Protein AF-A0AB39QVK9-F1 (afdb_monomer_lite)

Structure (mmCIF, N/CA/C/O backbone):
data_AF-A0AB39QVK9-F1
#
_entry.id   AF-A0AB39QVK9-F1
#
loop_
_atom_site.group_PDB
_atom_site.id
_atom_site.type_symbol
_atom_site.label_atom_id
_atom_site.label_alt_id
_atom_site.label_comp_id
_atom_site.label_asym_id
_atom_site.label_entity_id
_atom_site.label_seq_id
_atom_site.pdbx_PDB_ins_code
_atom_site.Cartn_x
_atom_site.Cartn_y
_atom_site.Cartn_z
_atom_site.occupancy
_atom_site.B_iso_or_equiv
_atom_site.auth_seq_id
_atom_site.auth_comp_id
_atom_site.auth_asym_id
_atom_site.auth_atom_id
_atom_site.pdbx_PDB_model_num
ATOM 1 N N . MET A 1 1 ? 8.719 -1.015 -28.704 1.00 32.28 1 MET A N 1
ATOM 2 C CA . MET A 1 1 ? 9.225 0.375 -28.667 1.00 32.28 1 MET A CA 1
ATOM 3 C C . MET A 1 1 ? 10.134 0.385 -27.464 1.00 32.28 1 MET A C 1
ATOM 5 O O . MET A 1 1 ? 9.606 0.337 -26.375 1.00 32.28 1 MET A O 1
ATOM 9 N N . LEU A 1 2 ? 11.454 0.276 -27.653 1.00 34.28 2 LEU A N 1
ATOM 10 C CA . LEU A 1 2 ? 12.401 0.018 -26.560 1.00 34.28 2 LEU A CA 1
ATOM 11 C C . LEU A 1 2 ? 12.277 1.099 -25.478 1.00 34.28 2 LEU A C 1
ATOM 13 O O . LEU A 1 2 ? 12.704 2.233 -25.692 1.00 34.28 2 LEU A O 1
ATOM 17 N N . ILE A 1 3 ? 11.677 0.750 -24.338 1.00 38.94 3 ILE A N 1
ATOM 18 C CA . ILE A 1 3 ? 11.732 1.573 -23.132 1.00 38.94 3 ILE A CA 1
ATOM 19 C C . ILE A 1 3 ? 13.209 1.604 -22.705 1.00 38.94 3 ILE A C 1
ATOM 21 O O . ILE A 1 3 ? 13.796 0.537 -22.500 1.00 38.94 3 ILE A O 1
ATOM 25 N N . PRO A 1 4 ? 13.856 2.782 -22.641 1.00 36.00 4 PRO A N 1
ATOM 26 C CA . PRO A 1 4 ? 15.253 2.874 -22.242 1.00 36.00 4 PRO A CA 1
ATOM 27 C C . PRO A 1 4 ? 15.443 2.301 -20.834 1.00 36.00 4 PRO A C 1
ATOM 29 O O . PRO A 1 4 ? 14.578 2.438 -19.967 1.00 3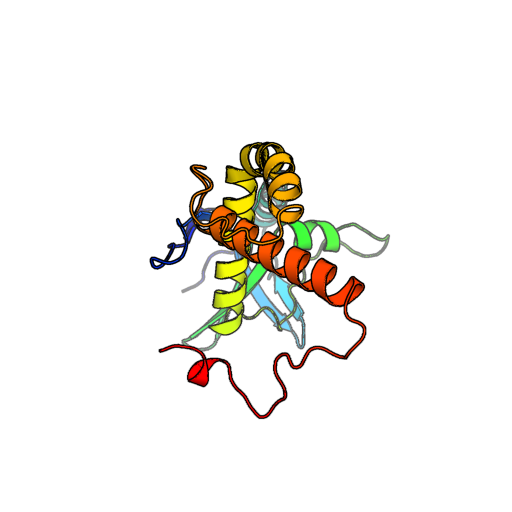6.00 4 PRO A O 1
ATOM 32 N N . ALA A 1 5 ? 16.578 1.637 -20.616 1.00 41.47 5 ALA A N 1
ATOM 33 C CA . ALA A 1 5 ? 16.933 1.106 -19.310 1.00 41.47 5 ALA A CA 1
ATOM 34 C C . ALA A 1 5 ? 17.104 2.243 -18.297 1.00 41.47 5 ALA A C 1
ATOM 36 O O . ALA A 1 5 ? 17.933 3.126 -18.503 1.00 41.47 5 ALA A O 1
ATOM 37 N N . GLY A 1 6 ? 16.305 2.203 -17.226 1.00 50.16 6 GLY A N 1
ATOM 38 C CA . GLY A 1 6 ? 16.216 3.260 -16.219 1.00 50.16 6 GLY A CA 1
ATOM 39 C C . GLY A 1 6 ? 15.243 4.361 -16.640 1.00 50.16 6 GLY A C 1
ATOM 40 O O . GLY A 1 6 ? 15.637 5.373 -17.214 1.00 50.16 6 GLY A O 1
ATOM 41 N N . GLY A 1 7 ? 13.950 4.167 -16.367 1.00 51.75 7 GLY A N 1
ATOM 42 C CA . GLY A 1 7 ? 12.971 5.249 -16.483 1.00 51.75 7 GLY A CA 1
ATOM 43 C C . GLY A 1 7 ? 13.077 6.204 -15.284 1.00 51.75 7 GLY A C 1
ATOM 44 O O . GLY A 1 7 ? 13.417 5.759 -14.184 1.00 51.75 7 GLY A O 1
ATOM 45 N N . PRO A 1 8 ? 12.771 7.507 -15.440 1.00 58.09 8 PRO A N 1
ATOM 46 C CA . PRO A 1 8 ? 12.863 8.456 -14.338 1.00 58.09 8 PRO A CA 1
ATOM 47 C C . PRO A 1 8 ? 11.923 8.056 -13.200 1.00 58.09 8 PRO A C 1
ATOM 49 O O . PRO A 1 8 ? 10.781 7.648 -13.428 1.00 58.09 8 PRO A O 1
ATOM 52 N N . ALA A 1 9 ? 12.403 8.207 -11.964 1.00 66.19 9 ALA A N 1
ATOM 53 C CA . ALA A 1 9 ? 11.542 8.138 -10.795 1.00 66.19 9 ALA A CA 1
ATOM 54 C C . ALA A 1 9 ? 10.445 9.209 -10.925 1.00 66.19 9 ALA A C 1
ATOM 56 O O . ALA A 1 9 ? 10.744 10.398 -11.027 1.00 66.19 9 ALA A O 1
ATOM 57 N N . GLY A 1 10 ? 9.185 8.786 -10.945 1.00 77.94 10 GLY A N 1
ATOM 58 C CA . GLY A 1 10 ? 8.023 9.669 -11.024 1.00 77.94 10 GLY A CA 1
ATOM 59 C C . GLY A 1 10 ? 7.088 9.446 -9.846 1.00 77.94 10 GLY A C 1
ATOM 60 O O . GLY A 1 10 ? 7.124 8.395 -9.217 1.00 77.94 10 GLY A O 1
ATOM 61 N N . THR A 1 11 ? 6.230 10.413 -9.546 1.00 84.69 11 THR A N 1
ATOM 62 C CA . THR A 1 11 ? 5.151 10.221 -8.570 1.00 84.69 11 THR A CA 1
ATOM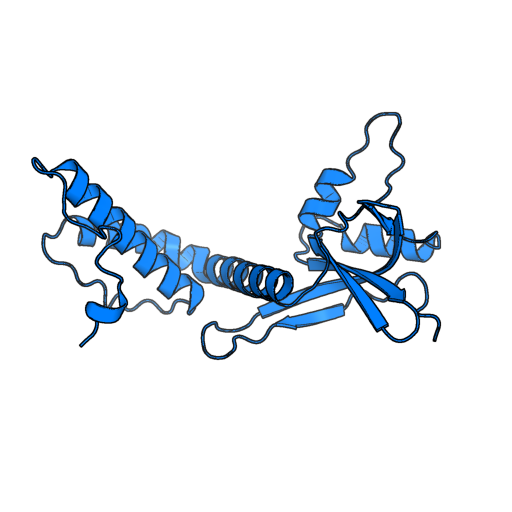 63 C C . THR A 1 11 ? 3.899 9.741 -9.297 1.00 84.69 11 THR A C 1
ATOM 65 O O . THR A 1 11 ? 3.527 10.289 -10.337 1.00 84.69 11 THR A O 1
ATOM 68 N N . ARG A 1 12 ? 3.256 8.697 -8.773 1.00 86.44 12 ARG A N 1
ATOM 69 C CA . ARG A 1 12 ? 1.973 8.186 -9.256 1.00 86.44 12 ARG A CA 1
ATOM 70 C C . ARG A 1 12 ? 0.901 8.438 -8.217 1.00 86.44 12 ARG A C 1
ATOM 72 O O . ARG A 1 12 ? 1.067 8.070 -7.060 1.00 86.44 12 ARG A O 1
ATOM 79 N N . GLU A 1 13 ? -0.186 9.050 -8.658 1.00 88.75 13 GLU A N 1
ATOM 80 C CA . GLU A 1 13 ? -1.389 9.219 -7.856 1.00 88.75 13 GLU A CA 1
ATOM 81 C C . GLU A 1 13 ? -2.168 7.901 -7.811 1.00 88.75 13 GLU A C 1
ATOM 83 O O . GLU A 1 13 ? -2.343 7.217 -8.824 1.00 88.75 13 GLU A O 1
ATOM 88 N N . ILE A 1 14 ? -2.615 7.540 -6.616 1.00 88.81 14 ILE A N 1
ATOM 89 C CA . ILE A 1 14 ? -3.389 6.346 -6.315 1.00 88.81 14 ILE A CA 1
ATOM 90 C C . ILE A 1 14 ? -4.741 6.836 -5.810 1.00 88.81 14 ILE A C 1
ATOM 92 O O . ILE A 1 14 ? -4.864 7.378 -4.715 1.00 88.81 14 ILE A O 1
ATOM 96 N N . THR A 1 15 ? -5.772 6.673 -6.634 1.00 90.12 15 THR A N 1
ATOM 97 C CA . THR A 1 15 ? -7.097 7.223 -6.334 1.00 90.12 15 THR A CA 1
ATOM 98 C C . THR A 1 15 ? -7.789 6.476 -5.194 1.00 90.12 15 THR A C 1
ATOM 100 O O . THR A 1 15 ? -7.783 5.248 -5.132 1.00 90.12 15 THR A O 1
ATOM 103 N N . GLY A 1 16 ? -8.464 7.230 -4.326 1.00 85.75 16 GLY A N 1
ATOM 104 C CA . GLY A 1 16 ? -9.256 6.751 -3.188 1.00 85.75 16 GLY A CA 1
ATOM 105 C C . GLY A 1 16 ? -10.486 5.895 -3.500 1.00 85.75 16 GLY A C 1
ATOM 106 O O . GLY A 1 16 ? -10.990 5.176 -2.635 1.00 85.75 16 GLY A O 1
ATOM 107 N N . ARG A 1 17 ? -10.985 5.969 -4.742 1.00 83.81 17 ARG A N 1
ATOM 108 C CA . ARG A 1 17 ? -12.196 5.276 -5.228 1.00 83.81 17 ARG A CA 1
ATOM 109 C C . ARG A 1 17 ? -13.392 5.364 -4.259 1.00 83.81 17 ARG A C 1
ATOM 111 O O . ARG A 1 17 ? -14.101 4.382 -4.060 1.00 83.81 17 ARG A O 1
ATOM 118 N N . HIS A 1 18 ? -13.606 6.542 -3.665 1.00 79.62 18 HIS A N 1
ATOM 119 C CA . HIS A 1 18 ? -14.703 6.860 -2.731 1.00 79.62 18 HIS A CA 1
ATOM 120 C C . HIS A 1 18 ? -14.726 6.062 -1.416 1.00 79.62 18 HIS A C 1
ATOM 122 O O . HIS A 1 18 ? -15.690 6.168 -0.663 1.00 79.62 18 HIS A O 1
ATOM 128 N N . ARG A 1 19 ? -13.698 5.251 -1.144 1.00 82.06 19 ARG A N 1
ATOM 129 C CA . ARG A 1 19 ? -13.569 4.469 0.097 1.00 82.06 19 ARG A CA 1
ATOM 130 C C . ARG A 1 19 ? -12.446 4.969 0.992 1.00 82.06 19 ARG A C 1
ATOM 132 O O . ARG A 1 19 ? -12.544 4.844 2.203 1.00 82.06 19 ARG A O 1
ATOM 139 N N . LEU A 1 20 ? -11.388 5.481 0.376 1.00 86.88 20 LEU A N 1
ATOM 140 C CA . LEU A 1 20 ? -10.212 6.050 1.023 1.00 86.88 20 LEU A CA 1
ATOM 141 C C . LEU A 1 20 ? -9.939 7.425 0.405 1.00 86.88 20 LEU A C 1
ATOM 143 O O . LEU A 1 20 ? -10.516 7.755 -0.634 1.00 86.88 20 LEU A O 1
ATOM 147 N N . ASP A 1 21 ? -9.049 8.203 1.009 1.00 88.94 21 ASP A N 1
ATOM 148 C CA . ASP A 1 21 ? -8.826 9.601 0.612 1.00 88.94 21 ASP A CA 1
ATOM 149 C C . ASP A 1 21 ? -7.949 9.751 -0.640 1.00 88.94 21 ASP A C 1
ATOM 151 O O . ASP A 1 21 ? -8.013 10.761 -1.338 1.00 88.94 21 ASP A O 1
ATOM 155 N N . GLY A 1 22 ? -7.201 8.705 -1.001 1.00 91.06 22 GLY A N 1
ATOM 156 C CA . GLY A 1 22 ? -6.210 8.775 -2.071 1.00 91.06 22 GLY A CA 1
ATOM 157 C C . GLY A 1 22 ? -4.824 9.127 -1.538 1.00 91.06 22 GLY A C 1
ATOM 158 O O . GLY A 1 22 ? -4.678 9.746 -0.489 1.00 91.06 22 GLY A O 1
ATOM 159 N N . THR A 1 23 ? -3.798 8.711 -2.271 1.00 91.06 23 THR A N 1
ATOM 160 C CA . THR A 1 23 ? -2.401 8.956 -1.914 1.00 91.06 23 THR A CA 1
ATOM 161 C C . THR A 1 23 ? -1.547 9.052 -3.170 1.00 91.06 23 THR A C 1
ATOM 163 O O . THR A 1 23 ? -2.029 8.932 -4.298 1.00 91.06 23 THR A O 1
ATOM 166 N N . SER A 1 24 ? -0.251 9.272 -2.999 1.00 90.12 24 SER A N 1
ATOM 167 C CA . SER A 1 24 ? 0.712 9.204 -4.080 1.00 90.12 24 SER A CA 1
ATOM 168 C C . SER A 1 24 ? 1.946 8.421 -3.662 1.00 90.12 24 SER A C 1
ATOM 170 O O . SER A 1 24 ? 2.430 8.552 -2.542 1.00 90.12 24 SER A O 1
ATOM 172 N N . ALA A 1 25 ? 2.486 7.632 -4.584 1.00 88.56 25 ALA A N 1
ATOM 173 C CA . ALA A 1 25 ? 3.698 6.861 -4.359 1.00 88.56 25 ALA A CA 1
ATOM 174 C C . ALA A 1 25 ? 4.747 7.194 -5.416 1.00 88.56 25 ALA A C 1
ATOM 176 O O . ALA A 1 25 ? 4.438 7.366 -6.599 1.00 88.56 25 ALA A O 1
ATOM 177 N N . ALA A 1 26 ? 6.012 7.255 -5.004 1.00 90.06 26 ALA A N 1
ATOM 178 C CA . ALA A 1 26 ? 7.109 7.321 -5.955 1.00 90.06 26 ALA A CA 1
ATOM 179 C C . ALA A 1 26 ? 7.250 5.968 -6.670 1.00 90.06 26 ALA A C 1
ATOM 181 O O . ALA A 1 26 ? 7.152 4.913 -6.047 1.00 90.06 26 ALA A O 1
ATOM 182 N N . VAL A 1 27 ? 7.502 5.989 -7.972 1.00 90.94 27 VAL A N 1
ATOM 183 C CA . VAL A 1 27 ? 7.635 4.805 -8.817 1.00 90.94 27 VAL A CA 1
ATOM 184 C C . VAL A 1 27 ? 8.898 4.920 -9.654 1.00 90.94 27 VAL A C 1
ATOM 186 O O . VAL A 1 27 ? 9.117 5.942 -10.303 1.00 90.94 27 VAL A O 1
ATOM 189 N N . HIS A 1 28 ? 9.707 3.865 -9.665 1.00 90.00 28 HIS A N 1
ATOM 190 C CA . HIS A 1 28 ? 10.888 3.740 -10.512 1.00 90.00 28 HIS A CA 1
ATOM 191 C C . HIS A 1 28 ? 10.718 2.559 -11.470 1.00 90.00 28 HIS A C 1
ATOM 193 O O . HIS A 1 28 ? 10.480 1.437 -11.028 1.00 90.00 28 HIS A O 1
ATOM 199 N N . LEU A 1 29 ? 10.810 2.815 -12.776 1.00 89.62 29 LEU A N 1
ATOM 200 C CA . LEU A 1 29 ? 10.601 1.800 -13.809 1.00 89.62 29 LEU A CA 1
ATOM 201 C C . LEU A 1 29 ? 11.932 1.160 -14.209 1.00 89.62 29 LEU A C 1
ATOM 203 O O . LEU A 1 29 ? 12.869 1.869 -14.584 1.00 89.62 29 LEU A O 1
ATOM 207 N N . LEU A 1 30 ? 11.988 -0.170 -14.204 1.00 89.00 30 LEU A N 1
ATOM 208 C CA . LEU A 1 30 ? 13.155 -0.939 -14.631 1.00 89.00 30 LEU A CA 1
ATOM 209 C C . LEU A 1 30 ? 12.763 -1.941 -15.715 1.00 89.00 30 LEU A C 1
ATOM 211 O O . LEU A 1 30 ? 11.794 -2.671 -15.522 1.00 89.00 30 LEU A O 1
ATOM 215 N N . PRO A 1 31 ? 13.509 -2.049 -16.825 1.00 89.44 31 PRO A N 1
ATOM 216 C CA . PRO A 1 31 ? 13.328 -3.180 -17.719 1.00 89.44 31 PRO A CA 1
ATOM 217 C C . PRO A 1 31 ? 13.814 -4.451 -17.023 1.00 89.44 31 PRO A C 1
ATOM 219 O O . PRO A 1 31 ? 14.911 -4.484 -16.456 1.00 89.44 31 PRO A O 1
ATOM 222 N N . VAL A 1 32 ? 13.012 -5.504 -17.082 1.00 90.12 32 VAL A N 1
ATOM 223 C CA . VAL A 1 32 ? 13.320 -6.782 -16.438 1.00 90.12 32 VAL A CA 1
ATOM 224 C C . VAL A 1 32 ? 13.113 -7.939 -17.402 1.00 90.12 32 VAL A C 1
ATOM 226 O O . VAL A 1 32 ? 12.391 -7.824 -18.392 1.00 90.12 32 VAL A O 1
ATOM 229 N N . THR A 1 33 ? 13.747 -9.064 -17.092 1.00 91.25 33 THR A N 1
ATOM 230 C CA . THR A 1 33 ? 13.498 -10.346 -17.749 1.00 91.25 33 THR A CA 1
ATOM 231 C C . THR A 1 33 ? 13.185 -11.390 -16.690 1.00 91.25 33 THR A C 1
ATOM 233 O O . THR A 1 33 ? 13.952 -11.577 -15.735 1.00 91.25 33 THR A O 1
ATOM 236 N N . ARG A 1 34 ? 12.086 -12.121 -16.874 1.00 90.38 34 ARG A N 1
ATOM 237 C CA . ARG A 1 34 ? 11.744 -13.260 -16.032 1.00 90.38 34 ARG A CA 1
ATOM 238 C C . ARG A 1 34 ? 12.636 -14.454 -16.359 1.00 90.38 34 ARG A C 1
ATOM 240 O O . ARG A 1 34 ? 12.749 -14.895 -17.502 1.00 90.38 34 ARG A O 1
ATOM 247 N N . ARG A 1 35 ? 13.246 -15.026 -15.324 1.00 88.38 35 ARG A N 1
ATOM 248 C CA . ARG A 1 35 ? 14.048 -16.252 -15.368 1.00 88.38 35 ARG A CA 1
ATOM 249 C C . ARG A 1 35 ? 13.523 -17.222 -14.310 1.00 88.38 35 ARG A C 1
ATOM 251 O O . ARG A 1 35 ? 13.970 -17.225 -13.169 1.00 88.38 35 ARG A O 1
ATOM 258 N N . GLY A 1 36 ? 12.556 -18.051 -14.702 1.00 88.12 36 GLY A N 1
ATOM 259 C CA . GLY A 1 36 ? 11.900 -18.990 -13.790 1.00 88.12 36 GLY A CA 1
ATOM 260 C C . GLY A 1 36 ? 11.026 -18.265 -12.765 1.00 88.12 36 GLY A C 1
ATOM 261 O O . GLY A 1 36 ? 10.054 -17.600 -13.139 1.00 88.12 36 GLY A O 1
ATOM 262 N N . GLU A 1 37 ? 11.367 -18.416 -11.486 1.00 90.38 37 GLU A N 1
ATOM 263 C CA . GLU A 1 37 ? 10.641 -17.806 -10.366 1.00 90.38 37 GLU A CA 1
ATOM 264 C C . GLU A 1 37 ? 11.105 -16.388 -10.030 1.00 90.38 37 GLU A C 1
ATOM 266 O O . GLU A 1 37 ? 10.414 -15.691 -9.289 1.00 90.38 37 GLU A O 1
ATOM 271 N N . GLU A 1 38 ? 12.215 -15.937 -10.607 1.00 89.25 38 GLU A N 1
ATOM 272 C CA . GLU A 1 38 ? 12.780 -14.613 -10.368 1.00 89.25 38 GLU A CA 1
ATOM 273 C C . GLU A 1 38 ? 12.671 -13.719 -11.601 1.00 89.25 38 GLU A C 1
ATOM 275 O O . GLU A 1 38 ? 12.716 -14.167 -12.748 1.00 89.25 38 GLU A O 1
ATOM 280 N N . VAL A 1 39 ? 12.556 -12.425 -11.351 1.00 88.50 39 VAL A N 1
ATOM 281 C CA . VAL A 1 39 ? 12.486 -11.358 -12.337 1.00 88.50 39 VAL A CA 1
ATOM 282 C C . VAL A 1 39 ? 13.639 -10.418 -12.045 1.00 88.50 39 VAL A C 1
ATOM 284 O O . VAL A 1 39 ? 13.687 -9.763 -11.004 1.00 88.50 39 VAL A O 1
ATOM 287 N N . ASN A 1 40 ? 14.596 -10.391 -12.964 1.00 89.12 40 ASN A N 1
ATOM 288 C CA . ASN A 1 40 ? 15.851 -9.682 -12.773 1.00 89.12 40 ASN A CA 1
ATOM 289 C C . ASN A 1 40 ? 15.903 -8.455 -13.690 1.00 89.12 40 ASN A C 1
ATOM 291 O O . ASN A 1 40 ? 15.511 -8.569 -14.856 1.00 89.12 40 ASN A O 1
ATOM 295 N N . PRO A 1 41 ? 16.396 -7.301 -13.205 1.00 85.62 41 PRO A N 1
ATOM 296 C CA . PRO A 1 41 ? 16.734 -6.170 -14.049 1.00 85.62 41 PRO A CA 1
ATOM 297 C C . PRO A 1 41 ? 17.656 -6.612 -15.177 1.00 85.62 41 PRO A C 1
ATOM 299 O O . PRO A 1 41 ? 18.587 -7.394 -14.971 1.00 85.62 41 PRO A O 1
ATOM 302 N N . ASN A 1 42 ? 17.395 -6.096 -16.372 1.00 82.94 42 ASN A N 1
ATOM 303 C CA . ASN A 1 42 ? 18.351 -6.199 -17.467 1.00 82.94 42 ASN A CA 1
ATOM 304 C C . ASN A 1 42 ? 19.611 -5.400 -17.113 1.00 82.94 42 ASN A C 1
ATOM 306 O O . ASN A 1 42 ? 19.550 -4.533 -16.242 1.00 82.94 42 ASN A O 1
ATOM 310 N N . ASP A 1 43 ? 20.727 -5.664 -17.799 1.00 79.19 43 ASP A N 1
ATOM 311 C CA . ASP A 1 43 ? 21.991 -4.955 -17.567 1.00 79.19 43 ASP A CA 1
ATOM 312 C C . ASP A 1 43 ? 21.765 -3.433 -17.576 1.00 79.19 43 ASP A C 1
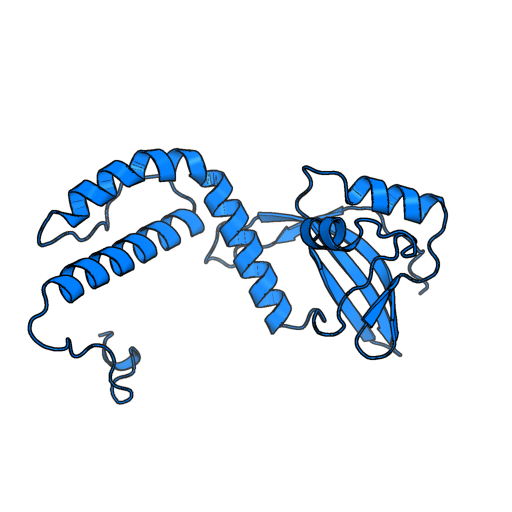ATOM 314 O O . ASP A 1 43 ? 21.519 -2.819 -18.621 1.00 79.19 43 ASP A O 1
ATOM 318 N N . LEU A 1 44 ? 21.791 -2.834 -16.381 1.00 74.81 44 LEU A N 1
ATOM 319 C CA . LEU A 1 44 ? 21.585 -1.405 -16.195 1.00 74.81 44 LEU A CA 1
ATOM 320 C C . LEU A 1 44 ? 22.853 -0.665 -16.618 1.00 74.81 44 LEU A C 1
ATOM 322 O O . LEU A 1 44 ? 23.976 -1.097 -16.347 1.00 74.81 44 LEU A O 1
ATOM 326 N N . SER A 1 45 ? 22.680 0.487 -17.264 1.00 81.19 45 SER A N 1
ATOM 327 C CA . SER A 1 45 ? 23.791 1.414 -17.474 1.00 81.19 45 SER A CA 1
ATOM 328 C C . SER A 1 45 ? 24.322 1.914 -16.124 1.00 81.19 45 SER A C 1
ATOM 330 O O . SER A 1 45 ? 23.625 1.866 -15.110 1.00 81.19 45 SER A O 1
ATOM 332 N N . GLN A 1 46 ? 25.549 2.444 -16.095 1.00 80.88 46 GLN A N 1
ATOM 333 C CA . GLN A 1 46 ? 26.096 3.044 -14.869 1.00 80.88 46 GLN A CA 1
ATOM 334 C C . GLN A 1 46 ? 25.210 4.178 -14.330 1.00 80.88 46 GLN A C 1
ATOM 336 O O . GLN A 1 46 ? 25.078 4.324 -13.116 1.00 80.88 46 GLN A O 1
ATOM 341 N N . ASP A 1 47 ? 24.584 4.951 -15.219 1.00 82.62 47 ASP A N 1
ATOM 342 C CA . ASP A 1 47 ? 23.647 6.007 -14.835 1.00 82.62 47 ASP A CA 1
ATOM 343 C C . ASP A 1 47 ? 22.346 5.419 -14.268 1.00 82.62 47 ASP A C 1
ATOM 345 O O . ASP A 1 47 ? 21.919 5.824 -13.191 1.00 82.62 47 ASP A O 1
ATOM 349 N N . GLY A 1 48 ? 21.783 4.381 -14.901 1.00 79.00 48 GLY A N 1
ATOM 350 C CA . GLY A 1 48 ? 20.600 3.681 -14.386 1.00 79.00 48 GLY A CA 1
ATOM 351 C C . GLY A 1 48 ? 20.840 3.019 -13.025 1.00 79.00 48 GLY A C 1
ATOM 352 O O . GLY A 1 48 ? 19.964 3.032 -12.162 1.00 79.00 48 GLY A O 1
ATOM 353 N N . GLN A 1 49 ? 22.052 2.507 -12.791 1.00 82.06 49 GLN A N 1
ATOM 354 C CA . GLN A 1 49 ? 22.462 1.982 -11.490 1.00 82.06 49 GLN A CA 1
ATOM 355 C C . GLN A 1 49 ? 22.498 3.087 -10.421 1.00 82.06 49 GLN A C 1
ATOM 357 O O . GLN A 1 49 ? 21.977 2.899 -9.322 1.00 82.06 49 GLN A O 1
ATOM 362 N N . ARG A 1 50 ? 23.062 4.262 -10.740 1.00 82.38 50 ARG A N 1
ATOM 363 C CA . ARG A 1 50 ? 23.090 5.417 -9.824 1.00 82.38 50 ARG A CA 1
ATOM 364 C C . ARG A 1 50 ? 21.693 5.950 -9.519 1.00 82.38 50 ARG A C 1
ATOM 366 O O . ARG A 1 50 ? 21.426 6.321 -8.376 1.00 82.38 50 ARG A O 1
ATOM 373 N N . ASP A 1 51 ? 20.807 5.970 -10.509 1.00 83.81 51 ASP A N 1
ATOM 374 C CA . ASP A 1 51 ? 19.418 6.396 -10.334 1.00 83.81 51 ASP A CA 1
ATOM 375 C C . ASP A 1 51 ? 18.648 5.435 -9.425 1.00 83.81 51 ASP A C 1
ATOM 377 O O . ASP A 1 51 ? 17.948 5.879 -8.509 1.00 83.81 51 ASP A O 1
ATOM 381 N N . LEU A 1 52 ? 18.832 4.124 -9.613 1.00 84.69 52 LEU A N 1
ATOM 382 C CA . LEU A 1 52 ? 18.256 3.099 -8.747 1.00 84.69 52 LEU A CA 1
ATOM 383 C C . LEU A 1 52 ? 18.774 3.223 -7.306 1.00 84.69 52 LEU A C 1
ATOM 385 O O . LEU A 1 52 ? 17.985 3.236 -6.362 1.00 84.69 52 LEU A O 1
ATOM 389 N N . GLU A 1 53 ? 20.085 3.379 -7.117 1.00 85.00 53 GLU A N 1
ATOM 390 C CA . GLU A 1 53 ? 20.685 3.616 -5.797 1.00 85.00 53 GLU A CA 1
ATOM 391 C C . GLU A 1 53 ? 20.157 4.905 -5.148 1.00 85.00 53 GLU A C 1
ATOM 393 O O . GLU A 1 53 ? 19.878 4.943 -3.945 1.00 85.00 53 GLU A O 1
ATOM 398 N N . GLY A 1 54 ? 19.969 5.962 -5.943 1.00 83.62 54 GLY A N 1
ATOM 399 C CA . GLY A 1 54 ? 19.352 7.216 -5.519 1.00 83.62 54 GLY A CA 1
ATOM 400 C C . GLY A 1 54 ? 17.900 7.038 -5.070 1.00 83.62 54 GLY A C 1
ATOM 401 O O . GLY A 1 54 ? 17.508 7.577 -4.030 1.00 83.62 54 GLY A O 1
ATOM 402 N N . PHE A 1 55 ? 17.118 6.252 -5.810 1.00 85.25 55 PHE A N 1
ATOM 403 C CA . PHE A 1 55 ? 15.730 5.928 -5.484 1.00 85.25 55 PHE A CA 1
ATOM 404 C C . PHE A 1 55 ? 15.617 5.084 -4.210 1.00 85.25 55 PHE A C 1
ATOM 406 O O . PHE A 1 55 ? 14.749 5.332 -3.371 1.00 85.25 55 PHE A O 1
ATOM 413 N N . LEU A 1 56 ? 16.536 4.136 -4.023 1.00 85.69 56 LEU A N 1
ATOM 414 C CA . LEU A 1 56 ? 16.577 3.247 -2.868 1.00 85.69 56 LEU A CA 1
ATOM 415 C C . LEU A 1 56 ? 17.067 3.924 -1.580 1.00 85.69 56 LEU A C 1
ATOM 417 O O . LEU A 1 56 ? 17.075 3.270 -0.540 1.00 85.69 56 LEU A O 1
ATOM 421 N N . ARG A 1 57 ? 17.424 5.214 -1.568 1.00 81.50 57 ARG A N 1
ATOM 422 C CA . ARG A 1 57 ? 17.852 5.907 -0.338 1.00 81.50 57 ARG A CA 1
ATOM 423 C C . ARG A 1 57 ? 16.795 5.846 0.782 1.00 81.50 57 ARG A C 1
ATOM 425 O O . ARG A 1 57 ? 15.602 6.002 0.501 1.00 81.50 57 ARG A O 1
ATOM 432 N N . PRO A 1 58 ? 17.203 5.652 2.055 1.00 65.88 58 PRO A N 1
ATOM 433 C CA . PRO A 1 58 ? 16.292 5.694 3.201 1.00 65.88 58 PRO A CA 1
ATOM 434 C C . PRO A 1 58 ? 15.494 7.009 3.222 1.00 65.88 58 PRO A C 1
ATOM 436 O O . PRO A 1 58 ? 16.058 8.048 2.893 1.00 65.88 58 PRO A O 1
ATOM 439 N N . ALA A 1 59 ? 14.214 6.945 3.611 1.00 65.12 59 ALA A N 1
ATOM 440 C CA . ALA A 1 59 ? 13.198 8.021 3.622 1.00 65.12 59 ALA A CA 1
ATOM 441 C C . ALA A 1 59 ? 12.280 8.155 2.389 1.00 65.12 59 ALA A C 1
ATOM 443 O O . ALA A 1 59 ? 11.328 8.927 2.441 1.00 65.12 59 ALA A O 1
ATOM 444 N N . ARG A 1 60 ? 12.475 7.383 1.310 1.00 66.44 60 ARG A N 1
ATOM 445 C CA . ARG A 1 60 ? 11.482 7.302 0.218 1.00 66.44 60 ARG A CA 1
ATOM 446 C C . ARG A 1 60 ? 10.589 6.066 0.367 1.00 66.44 60 ARG A C 1
ATOM 448 O O . ARG A 1 60 ? 11.106 4.942 0.373 1.00 66.44 60 ARG A O 1
ATOM 455 N N . ARG A 1 61 ? 9.273 6.292 0.489 1.00 76.94 61 ARG A N 1
ATOM 456 C CA . ARG A 1 61 ? 8.218 5.304 0.206 1.00 76.94 61 ARG A CA 1
ATOM 457 C C . ARG A 1 61 ? 8.003 5.271 -1.305 1.00 76.94 61 ARG A C 1
ATOM 459 O O . ARG A 1 61 ? 7.940 6.318 -1.950 1.00 76.94 61 ARG A O 1
ATOM 466 N N . GLY A 1 62 ? 7.963 4.079 -1.881 1.00 88.19 62 GLY A N 1
ATOM 467 C CA . GLY A 1 62 ? 7.821 3.937 -3.319 1.00 88.19 62 GLY A CA 1
ATOM 468 C C . GLY A 1 62 ? 8.020 2.517 -3.814 1.00 88.19 62 GLY A C 1
ATOM 469 O O . GLY A 1 62 ? 8.460 1.631 -3.078 1.00 88.19 62 GLY A O 1
ATOM 470 N N . PHE A 1 63 ? 7.710 2.330 -5.087 1.00 91.62 63 PHE A N 1
ATOM 471 C CA . PHE A 1 63 ? 7.719 1.044 -5.760 1.00 91.62 63 PHE A CA 1
ATOM 472 C C . PHE A 1 63 ? 8.739 1.035 -6.888 1.00 91.62 63 PHE A C 1
ATOM 474 O O . PHE A 1 63 ? 8.826 1.963 -7.691 1.00 91.62 63 PHE A O 1
ATOM 481 N N . ILE A 1 64 ? 9.495 -0.046 -6.969 1.00 92.25 64 ILE A N 1
ATOM 482 C CA . ILE A 1 64 ? 10.180 -0.435 -8.188 1.00 92.25 64 ILE A CA 1
ATOM 483 C C . ILE A 1 64 ? 9.179 -1.228 -9.018 1.00 92.25 64 ILE A C 1
ATOM 485 O O . ILE A 1 64 ? 8.565 -2.167 -8.515 1.00 92.25 64 ILE A O 1
ATOM 489 N N . VAL A 1 65 ? 9.014 -0.848 -10.279 1.00 93.25 65 VAL A N 1
ATOM 490 C CA . VAL A 1 65 ? 8.151 -1.548 -11.225 1.00 93.25 65 VAL A CA 1
ATOM 491 C C . VAL A 1 65 ? 9.029 -2.124 -12.323 1.00 93.25 65 VAL A C 1
ATOM 493 O O . VAL A 1 65 ? 9.572 -1.393 -13.153 1.00 93.25 65 VAL A O 1
ATOM 496 N N . GLY A 1 66 ? 9.185 -3.443 -12.293 1.00 92.94 66 GLY A N 1
ATOM 497 C CA . GLY A 1 66 ? 9.781 -4.204 -13.376 1.00 92.94 66 GLY A CA 1
ATOM 498 C C . GLY A 1 66 ? 8.830 -4.245 -14.566 1.00 92.94 66 GLY A C 1
ATOM 499 O O . GLY A 1 66 ? 7.652 -4.537 -14.390 1.00 92.94 66 GLY A O 1
ATOM 500 N N . VAL A 1 67 ? 9.332 -3.949 -15.758 1.00 93.06 67 VAL A N 1
ATOM 501 C CA . VAL A 1 67 ? 8.576 -3.977 -17.012 1.00 93.06 67 VAL A CA 1
ATOM 502 C C . VAL A 1 67 ? 9.197 -5.014 -17.941 1.00 93.06 67 VAL A C 1
ATOM 504 O O . VAL A 1 67 ? 10.363 -4.885 -18.324 1.00 93.06 67 VAL A O 1
ATOM 507 N N . GLU A 1 68 ? 8.424 -6.033 -18.304 1.00 93.06 68 GLU A N 1
ATOM 508 C CA . GLU A 1 68 ? 8.806 -7.064 -19.269 1.00 93.06 68 GLU A CA 1
ATOM 509 C C . GLU A 1 68 ? 7.862 -7.010 -20.480 1.00 93.06 68 GLU A C 1
ATOM 511 O O . GLU A 1 68 ? 6.663 -7.260 -20.372 1.00 93.06 68 GLU A O 1
ATOM 516 N N . GLU A 1 69 ? 8.397 -6.683 -21.660 1.00 89.50 69 GLU A N 1
ATOM 517 C CA . GLU A 1 69 ? 7.621 -6.714 -22.906 1.00 89.50 69 GLU A CA 1
ATOM 518 C C . GLU A 1 69 ? 7.483 -8.159 -23.416 1.00 89.50 69 GLU A C 1
ATOM 520 O O . GLU A 1 69 ? 8.476 -8.813 -23.752 1.00 89.50 69 GLU A O 1
ATOM 525 N N . ARG A 1 70 ? 6.248 -8.652 -23.568 1.00 83.62 70 ARG A N 1
ATOM 526 C CA . ARG A 1 70 ? 5.952 -9.985 -24.116 1.00 83.62 70 ARG A CA 1
ATOM 527 C C . ARG A 1 70 ? 5.031 -9.880 -25.317 1.00 83.62 70 ARG A C 1
ATOM 529 O O . ARG A 1 70 ? 3.844 -9.679 -25.154 1.00 83.62 70 ARG A O 1
ATOM 536 N N . ARG A 1 71 ? 5.563 -10.060 -26.534 1.00 76.94 71 ARG A N 1
ATOM 537 C CA . ARG A 1 71 ? 4.821 -10.182 -27.819 1.00 76.94 71 ARG A CA 1
ATOM 538 C C . ARG A 1 71 ? 3.410 -9.545 -27.830 1.00 76.94 71 ARG A C 1
ATOM 540 O O . ARG A 1 71 ? 2.424 -10.236 -28.061 1.00 76.94 71 ARG A O 1
ATOM 547 N N . GLY A 1 72 ? 3.348 -8.226 -27.642 1.00 77.38 72 GLY A N 1
ATOM 548 C CA . GLY A 1 72 ? 2.106 -7.444 -27.712 1.00 77.38 72 GLY A CA 1
ATOM 549 C C . GLY A 1 72 ? 1.457 -7.106 -26.367 1.00 77.38 72 GLY A C 1
ATOM 550 O O . GLY A 1 72 ? 0.479 -6.368 -26.373 1.00 77.38 72 GLY A O 1
ATOM 551 N N . ASP A 1 73 ? 2.015 -7.585 -25.257 1.00 86.38 73 ASP A N 1
ATOM 552 C CA . ASP A 1 73 ? 1.564 -7.332 -23.888 1.00 86.38 73 ASP A CA 1
ATOM 553 C C . ASP A 1 73 ? 2.728 -6.896 -22.974 1.00 86.38 73 ASP A C 1
ATOM 555 O O . ASP A 1 73 ? 3.907 -7.015 -23.339 1.00 86.38 73 ASP A O 1
ATOM 559 N N . LEU A 1 74 ? 2.389 -6.365 -21.799 1.00 90.19 74 LEU A N 1
ATOM 560 C CA . LEU A 1 74 ? 3.320 -5.871 -20.786 1.00 90.19 74 LEU A CA 1
ATOM 561 C C . LEU A 1 74 ? 3.077 -6.583 -19.455 1.00 90.19 74 LEU A C 1
ATOM 563 O O . LEU A 1 74 ? 2.084 -6.315 -18.781 1.00 90.19 74 LEU A O 1
ATOM 567 N N . ASP A 1 75 ? 4.039 -7.401 -19.032 1.00 94.44 75 ASP A N 1
ATOM 568 C CA . ASP A 1 75 ? 4.057 -7.914 -17.666 1.00 94.44 75 ASP A CA 1
ATOM 569 C C . ASP A 1 75 ? 4.724 -6.862 -16.768 1.00 94.44 75 ASP A C 1
ATOM 571 O O . ASP A 1 75 ? 5.862 -6.434 -16.998 1.00 94.44 75 ASP A O 1
ATOM 575 N N . LEU A 1 76 ? 3.996 -6.425 -15.742 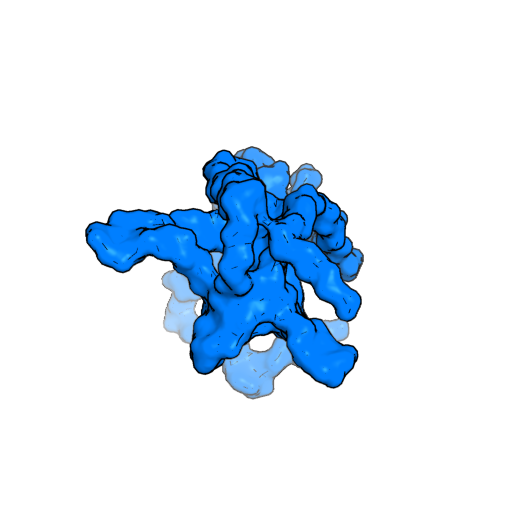1.00 94.94 76 LEU A N 1
ATOM 576 C CA . LEU A 1 76 ? 4.483 -5.489 -14.734 1.00 94.94 76 LEU A CA 1
ATOM 577 C C . LEU A 1 76 ? 4.727 -6.240 -13.432 1.00 94.94 76 LEU A C 1
ATOM 579 O O . LEU A 1 76 ? 3.881 -7.016 -13.013 1.00 94.94 76 LEU A O 1
ATOM 583 N N . TYR A 1 77 ? 5.841 -5.984 -12.758 1.00 94.62 77 TYR A N 1
ATOM 584 C CA . TYR A 1 77 ? 6.168 -6.607 -11.475 1.00 94.62 77 TYR A CA 1
ATOM 585 C C . TYR A 1 77 ? 6.439 -5.526 -10.437 1.00 94.62 77 TYR A C 1
ATOM 587 O O . TYR A 1 77 ? 7.258 -4.644 -10.682 1.00 94.62 77 TYR A O 1
ATOM 595 N N . VAL A 1 78 ? 5.779 -5.571 -9.280 1.00 93.81 78 VAL A N 1
ATOM 596 C CA . VAL A 1 78 ? 5.893 -4.518 -8.257 1.00 93.81 78 VAL A CA 1
ATOM 597 C C . VAL A 1 78 ? 6.744 -4.981 -7.087 1.00 93.81 78 VAL A C 1
ATOM 599 O O . VAL A 1 78 ? 6.492 -6.014 -6.480 1.00 93.81 78 VAL A O 1
ATOM 602 N N . HIS A 1 79 ? 7.732 -4.175 -6.709 1.00 91.56 79 HIS A N 1
ATOM 603 C CA . HIS A 1 79 ? 8.542 -4.423 -5.528 1.00 91.56 79 HIS A CA 1
ATOM 604 C C . HIS A 1 79 ? 8.681 -3.164 -4.676 1.00 91.56 79 HIS A C 1
ATOM 606 O O . HIS A 1 79 ? 9.030 -2.093 -5.164 1.00 91.56 79 HIS A O 1
ATOM 612 N N . GLU A 1 80 ? 8.408 -3.276 -3.381 1.00 90.12 80 GLU A N 1
ATOM 613 C CA . GLU A 1 80 ? 8.530 -2.152 -2.454 1.00 90.12 80 GLU A CA 1
ATOM 614 C C . GLU A 1 80 ? 10.007 -1.754 -2.278 1.00 90.12 80 GLU A C 1
ATOM 616 O O . GLU A 1 80 ? 10.856 -2.595 -1.973 1.00 90.12 80 GLU A O 1
ATOM 621 N N . ALA A 1 81 ? 10.324 -0.462 -2.404 1.00 88.00 81 ALA A N 1
ATOM 622 C CA . ALA A 1 81 ? 11.690 0.050 -2.281 1.00 88.00 81 ALA A CA 1
ATOM 623 C C . ALA A 1 81 ? 12.325 -0.258 -0.911 1.00 88.00 81 ALA A C 1
ATOM 625 O O . ALA A 1 81 ? 13.532 -0.496 -0.818 1.00 88.00 81 ALA A O 1
ATOM 626 N N . ALA A 1 82 ? 11.534 -0.275 0.169 1.00 84.69 82 ALA A N 1
ATOM 627 C CA . ALA A 1 82 ? 12.042 -0.624 1.494 1.00 84.69 82 ALA A CA 1
ATOM 628 C C . ALA A 1 82 ? 12.401 -2.111 1.605 1.00 84.69 82 ALA A C 1
ATOM 630 O O . ALA A 1 82 ? 13.444 -2.441 2.175 1.00 84.69 82 ALA A O 1
ATOM 631 N N . SER A 1 83 ? 11.588 -2.995 1.025 1.00 84.25 83 SER A N 1
ATOM 632 C CA . SER A 1 83 ? 11.908 -4.416 0.894 1.00 84.25 83 SER A CA 1
ATOM 633 C C . SER A 1 83 ? 13.149 -4.646 0.025 1.00 84.25 83 SER A C 1
ATOM 635 O O . SER A 1 83 ? 14.092 -5.297 0.473 1.00 84.25 83 SER A O 1
ATOM 637 N N . ALA A 1 84 ? 13.226 -3.993 -1.138 1.00 82.88 84 ALA A N 1
ATOM 638 C CA . ALA A 1 84 ? 14.366 -4.055 -2.053 1.00 82.88 84 ALA A CA 1
ATOM 639 C C . ALA A 1 84 ? 15.698 -3.685 -1.377 1.00 82.88 84 ALA A C 1
ATOM 641 O O . ALA A 1 84 ? 16.700 -4.387 -1.522 1.00 82.88 84 ALA A O 1
ATOM 642 N N . ARG A 1 85 ? 15.704 -2.615 -0.565 1.00 79.56 85 ARG A N 1
ATOM 643 C CA . ARG A 1 85 ? 16.863 -2.224 0.256 1.00 79.56 85 ARG A CA 1
ATOM 644 C C . ARG A 1 85 ? 17.321 -3.333 1.204 1.00 79.56 85 ARG A C 1
ATOM 646 O O . ARG A 1 85 ? 18.521 -3.512 1.399 1.00 79.56 85 ARG A O 1
ATOM 653 N N . ARG A 1 86 ? 16.373 -4.008 1.867 1.00 75.06 86 ARG A N 1
ATOM 654 C CA . ARG A 1 86 ? 16.672 -5.056 2.856 1.00 75.06 86 ARG A CA 1
ATOM 655 C C . ARG A 1 86 ? 17.274 -6.282 2.177 1.00 75.06 86 ARG A C 1
ATOM 657 O O . ARG A 1 86 ? 18.252 -6.817 2.691 1.00 75.06 86 ARG A O 1
ATOM 664 N N . SER A 1 87 ? 16.742 -6.659 1.018 1.00 67.75 87 SER A N 1
ATOM 665 C CA . SER A 1 87 ? 17.231 -7.785 0.216 1.00 67.75 87 SER A CA 1
ATOM 666 C C . SER A 1 87 ? 18.601 -7.517 -0.423 1.00 67.75 87 SER A C 1
ATOM 668 O O . SER A 1 87 ? 19.371 -8.447 -0.625 1.00 67.75 87 SER A O 1
ATOM 670 N N . GLY A 1 88 ? 18.944 -6.251 -0.695 1.00 56.88 88 GLY A N 1
ATOM 671 C CA . GLY A 1 88 ? 20.220 -5.841 -1.297 1.00 56.88 88 GLY A CA 1
ATOM 672 C C . GLY A 1 88 ? 21.408 -5.670 -0.336 1.00 56.88 88 GLY A C 1
ATOM 673 O O . GLY A 1 88 ? 22.452 -5.166 -0.753 1.00 56.88 88 GLY A O 1
ATOM 674 N N . ARG A 1 89 ? 21.291 -6.034 0.952 1.00 47.84 89 ARG A N 1
ATOM 675 C CA . ARG A 1 89 ? 22.412 -5.932 1.908 1.00 47.84 89 ARG A CA 1
ATOM 676 C C . ARG A 1 89 ? 23.471 -7.023 1.632 1.00 47.84 89 ARG A C 1
ATOM 678 O O . ARG A 1 89 ? 23.121 -8.199 1.584 1.00 47.84 89 ARG A O 1
ATOM 685 N N . PRO A 1 90 ? 24.763 -6.672 1.484 1.00 44.12 90 PRO A N 1
ATOM 686 C CA . PRO A 1 90 ? 25.780 -7.590 0.976 1.00 44.12 90 PRO A CA 1
ATOM 687 C C . PRO A 1 90 ? 26.215 -8.643 2.008 1.00 44.12 90 PRO A C 1
ATOM 689 O O . PRO A 1 90 ? 26.713 -8.312 3.084 1.00 44.12 90 PRO A O 1
ATOM 692 N N . GLY A 1 91 ? 26.105 -9.918 1.629 1.00 40.34 91 GLY A N 1
ATOM 693 C CA . GLY A 1 91 ? 27.038 -10.968 2.048 1.00 40.34 91 GLY A CA 1
ATOM 694 C C . GLY A 1 91 ? 28.238 -11.026 1.086 1.00 40.34 91 GLY A C 1
ATOM 695 O O . GLY A 1 91 ? 28.139 -10.513 -0.030 1.00 40.34 91 GLY A O 1
ATOM 696 N N . PRO A 1 92 ? 29.370 -11.654 1.465 1.00 39.25 92 PRO A N 1
ATOM 697 C CA . PRO A 1 92 ? 30.656 -11.574 0.751 1.00 39.25 92 PRO A CA 1
ATOM 698 C C . PRO A 1 92 ? 30.678 -12.140 -0.686 1.00 39.25 92 PRO A C 1
ATOM 700 O O . PRO A 1 92 ? 31.733 -12.154 -1.311 1.00 39.25 92 PRO A O 1
ATOM 703 N N . GLN A 1 93 ? 29.543 -12.598 -1.224 1.00 40.38 93 GLN A N 1
ATOM 704 C CA . GLN A 1 93 ? 29.413 -13.130 -2.586 1.00 40.38 93 GLN A CA 1
ATOM 705 C C . GLN A 1 93 ? 28.237 -12.532 -3.381 1.00 40.38 93 GLN A C 1
ATOM 707 O O . GLN A 1 93 ? 27.985 -12.963 -4.502 1.00 40.38 93 GLN A O 1
ATOM 712 N N . SER A 1 94 ? 27.523 -11.533 -2.851 1.00 42.06 94 SER A N 1
ATOM 713 C CA . SER A 1 94 ? 26.338 -10.970 -3.511 1.00 42.06 94 SER A CA 1
ATOM 714 C C . SER A 1 94 ? 26.616 -9.540 -3.948 1.00 42.06 94 SER A C 1
ATOM 716 O O . SER A 1 94 ? 26.400 -8.581 -3.208 1.00 42.06 94 SER A O 1
ATOM 718 N N . ALA A 1 95 ? 27.108 -9.395 -5.175 1.00 40.62 95 ALA A N 1
ATOM 719 C CA . ALA A 1 95 ? 27.061 -8.127 -5.885 1.00 40.62 95 ALA A CA 1
ATOM 720 C C . ALA A 1 95 ? 25.585 -7.761 -6.132 1.00 40.62 95 ALA A C 1
ATOM 722 O O . ALA A 1 95 ? 24.991 -8.233 -7.094 1.00 40.62 95 ALA A O 1
ATOM 723 N N . GLY A 1 96 ? 25.004 -7.001 -5.195 1.00 51.78 96 GLY A N 1
ATOM 724 C CA . GLY A 1 96 ? 23.931 -5.999 -5.329 1.00 51.78 96 GLY A CA 1
ATOM 725 C C . GLY A 1 96 ? 22.887 -6.132 -6.443 1.00 51.78 96 GLY A C 1
ATOM 726 O O . GLY A 1 96 ? 22.494 -5.117 -7.011 1.00 51.78 96 GLY A O 1
ATOM 727 N N . THR A 1 97 ? 22.437 -7.337 -6.776 1.00 64.44 97 THR A N 1
ATOM 728 C CA . THR A 1 97 ? 21.468 -7.572 -7.847 1.00 64.44 97 THR A CA 1
ATOM 729 C C . THR A 1 97 ? 20.077 -7.603 -7.233 1.00 64.44 97 THR A C 1
ATOM 731 O O . THR A 1 97 ? 19.724 -8.504 -6.478 1.00 64.44 97 THR A O 1
ATOM 734 N N . LEU A 1 98 ? 19.300 -6.553 -7.501 1.00 78.06 98 LEU A N 1
ATOM 735 C CA . LEU A 1 98 ? 17.876 -6.513 -7.194 1.00 78.06 98 LEU A CA 1
ATOM 736 C C . LEU A 1 98 ? 17.200 -7.694 -7.906 1.00 78.06 98 LEU A C 1
ATOM 738 O O . LEU A 1 98 ? 17.245 -7.746 -9.127 1.00 78.06 98 LEU A O 1
ATOM 742 N N . SER A 1 99 ? 16.566 -8.605 -7.172 1.00 85.88 99 SER A N 1
ATOM 743 C CA . SER A 1 99 ? 15.739 -9.677 -7.742 1.00 85.88 99 SER A CA 1
ATOM 744 C C . SER A 1 99 ? 14.309 -9.521 -7.235 1.00 85.88 99 SER A C 1
ATOM 746 O O . SER A 1 99 ? 14.084 -9.304 -6.041 1.00 85.88 99 SER A O 1
ATOM 748 N N . ILE A 1 100 ? 13.343 -9.559 -8.151 1.00 89.50 100 ILE A N 1
ATOM 749 C CA . ILE A 1 100 ? 11.914 -9.431 -7.862 1.00 89.50 100 ILE A CA 1
ATOM 750 C C . ILE A 1 100 ? 11.282 -10.821 -8.022 1.00 89.50 100 ILE A C 1
ATOM 752 O O . ILE A 1 100 ? 11.419 -11.423 -9.084 1.00 89.50 100 ILE A O 1
ATOM 756 N N . PRO A 1 101 ? 10.570 -11.366 -7.023 1.00 90.75 101 PRO A N 1
ATOM 757 C CA . PRO A 1 101 ? 9.847 -12.621 -7.205 1.00 90.75 101 PRO A CA 1
ATOM 758 C C . PRO A 1 101 ? 8.804 -12.511 -8.325 1.00 90.75 101 PRO A C 1
ATOM 760 O O . PRO A 1 101 ? 8.023 -11.564 -8.360 1.00 90.75 101 PRO A O 1
ATOM 763 N N . SER A 1 102 ? 8.721 -13.504 -9.209 1.00 91.69 102 SER A N 1
ATOM 764 C CA . SER A 1 102 ? 7.719 -13.541 -10.291 1.00 91.69 102 SER A CA 1
ATOM 765 C C . SER A 1 102 ? 6.275 -13.605 -9.784 1.00 91.69 102 SER A C 1
ATOM 767 O O . SER A 1 102 ? 5.357 -13.237 -10.509 1.00 91.69 102 SER A O 1
ATOM 769 N N . ALA A 1 103 ? 6.079 -14.017 -8.527 1.00 91.94 103 ALA A N 1
ATOM 770 C CA . ALA A 1 103 ? 4.800 -13.942 -7.826 1.00 91.94 103 ALA A CA 1
ATOM 771 C C . ALA A 1 103 ? 4.330 -12.497 -7.578 1.00 91.94 103 ALA A C 1
ATOM 773 O O . ALA A 1 103 ? 3.176 -12.294 -7.230 1.00 91.94 103 ALA A O 1
ATOM 774 N N . TYR A 1 104 ? 5.202 -11.496 -7.746 1.00 93.62 104 TYR A N 1
ATOM 775 C CA . TYR A 1 104 ? 4.860 -10.076 -7.607 1.00 93.62 104 TYR A CA 1
ATOM 776 C C . TYR A 1 104 ? 4.405 -9.453 -8.934 1.00 93.62 104 TYR A C 1
ATOM 778 O O . TYR A 1 104 ? 4.538 -8.243 -9.137 1.00 93.62 104 TYR A O 1
ATOM 786 N N . LEU A 1 105 ? 3.899 -10.281 -9.852 1.00 95.62 105 LEU A N 1
ATOM 787 C CA . LEU A 1 105 ? 3.207 -9.823 -11.050 1.00 95.62 105 LEU A CA 1
ATOM 788 C C . LEU A 1 105 ? 2.037 -8.922 -10.634 1.00 95.62 105 LEU A C 1
ATOM 790 O O . LEU A 1 105 ? 1.236 -9.282 -9.778 1.00 95.62 105 LEU A O 1
ATOM 794 N N . LEU A 1 106 ? 1.941 -7.747 -11.241 1.00 95.06 106 LEU A N 1
ATOM 795 C CA . LEU A 1 106 ? 0.907 -6.759 -10.978 1.00 95.06 106 LEU A CA 1
ATOM 796 C C . LEU A 1 106 ? -0.370 -7.122 -11.738 1.00 95.06 106 LEU A C 1
ATOM 798 O O . LEU A 1 106 ? -0.735 -6.479 -12.719 1.00 95.06 106 LEU A O 1
ATOM 802 N N . ASP A 1 107 ? -1.027 -8.177 -11.276 1.00 93.50 107 ASP A N 1
ATOM 803 C CA . ASP A 1 107 ? -2.397 -8.507 -11.651 1.00 93.50 107 ASP A CA 1
ATOM 804 C C . ASP A 1 107 ? -3.415 -7.705 -10.816 1.00 93.50 107 ASP A C 1
ATOM 806 O O . ASP A 1 107 ? -3.050 -6.918 -9.937 1.00 93.50 107 ASP A O 1
ATOM 810 N N . ASP A 1 108 ? -4.710 -7.892 -11.080 1.00 93.94 108 ASP A N 1
ATOM 811 C CA . ASP A 1 108 ? -5.783 -7.171 -10.382 1.00 93.94 108 ASP A CA 1
ATOM 812 C C . ASP A 1 108 ? -5.770 -7.403 -8.862 1.00 93.94 108 ASP A C 1
ATOM 814 O O . ASP A 1 108 ? -6.069 -6.489 -8.086 1.00 93.94 108 ASP A O 1
ATOM 818 N N . LEU A 1 109 ? -5.402 -8.612 -8.422 1.00 93.62 109 LEU A N 1
ATOM 819 C CA . LEU A 1 109 ? -5.315 -8.960 -7.005 1.00 93.62 109 LEU A CA 1
ATOM 820 C C . LEU A 1 109 ? -4.145 -8.235 -6.339 1.00 93.62 109 LEU A C 1
ATOM 822 O O . LEU A 1 109 ? -4.323 -7.567 -5.319 1.00 93.62 109 LEU A O 1
ATOM 826 N N . THR A 1 110 ? -2.957 -8.342 -6.926 1.00 93.25 110 THR A N 1
ATOM 827 C CA . THR A 1 110 ? -1.732 -7.708 -6.436 1.00 93.25 110 THR A CA 1
ATOM 828 C C . THR A 1 110 ? -1.881 -6.194 -6.449 1.00 93.25 110 THR A C 1
ATOM 830 O O . THR A 1 110 ? -1.516 -5.532 -5.478 1.00 93.25 110 THR A O 1
ATOM 833 N N . TYR A 1 111 ? -2.508 -5.640 -7.490 1.00 92.62 111 TYR A N 1
ATOM 834 C CA . TYR A 1 111 ? -2.877 -4.232 -7.537 1.00 92.62 111 TYR A CA 1
ATOM 835 C C . TYR A 1 111 ? -3.818 -3.864 -6.390 1.00 92.62 111 TYR A C 1
ATOM 837 O O . TYR A 1 111 ? -3.561 -2.883 -5.699 1.00 92.62 111 TYR A O 1
ATOM 845 N N . GLY A 1 112 ? -4.873 -4.648 -6.146 1.00 92.44 112 GLY A N 1
ATOM 846 C CA . GLY A 1 112 ? -5.809 -4.416 -5.045 1.00 92.44 112 GLY A CA 1
ATOM 847 C C . GLY A 1 112 ? -5.133 -4.423 -3.672 1.00 92.44 112 GLY A C 1
ATOM 848 O O . GLY A 1 112 ? -5.413 -3.553 -2.847 1.00 92.44 112 GLY A O 1
ATOM 849 N N . ILE A 1 113 ? -4.199 -5.351 -3.448 1.00 92.44 113 ILE A N 1
ATOM 850 C CA . ILE A 1 113 ? -3.412 -5.441 -2.210 1.00 92.44 113 ILE A CA 1
ATOM 851 C C . ILE A 1 113 ? -2.494 -4.225 -2.064 1.00 92.44 113 ILE A C 1
ATOM 853 O O . ILE A 1 113 ? -2.520 -3.564 -1.027 1.00 92.44 113 ILE A O 1
ATOM 857 N N . VAL A 1 114 ? -1.706 -3.898 -3.094 1.00 92.06 114 VAL A N 1
ATOM 858 C CA . VAL A 1 114 ? -0.797 -2.740 -3.072 1.00 92.06 114 VAL A CA 1
ATOM 859 C C . VAL A 1 114 ? -1.585 -1.446 -2.884 1.00 92.06 114 VAL A C 1
ATOM 861 O O . VAL A 1 114 ? -1.205 -0.617 -2.059 1.00 92.06 114 VAL A O 1
ATOM 864 N N . TRP A 1 115 ? -2.706 -1.288 -3.589 1.00 92.50 115 TRP A N 1
ATOM 865 C CA . TRP A 1 115 ? -3.620 -0.159 -3.445 1.00 92.50 115 TRP A CA 1
ATOM 866 C C . TRP A 1 115 ? -4.104 -0.025 -2.000 1.00 92.50 115 TRP A C 1
ATOM 868 O O . TRP A 1 115 ? -3.913 1.027 -1.397 1.00 92.50 115 TRP A O 1
ATOM 878 N N . ALA A 1 116 ? -4.661 -1.092 -1.419 1.00 91.75 116 ALA A N 1
ATOM 879 C CA . ALA A 1 116 ? -5.210 -1.056 -0.067 1.00 91.75 116 ALA A CA 1
ATOM 880 C C . ALA A 1 116 ? -4.134 -0.749 0.982 1.00 91.75 116 ALA A C 1
ATOM 882 O O . ALA A 1 116 ? -4.336 0.113 1.835 1.00 91.75 116 ALA A O 1
ATOM 883 N N . LEU A 1 117 ? -2.981 -1.420 0.901 1.00 91.44 117 LEU A N 1
ATOM 884 C CA . LEU A 1 117 ? -1.903 -1.261 1.875 1.00 91.44 117 LEU A CA 1
ATOM 885 C C . LEU A 1 117 ? -1.250 0.118 1.805 1.00 91.44 117 LEU A C 1
ATOM 887 O O . LEU A 1 117 ? -1.002 0.706 2.849 1.00 91.44 117 LEU A O 1
ATOM 891 N N . THR A 1 118 ? -1.005 0.649 0.604 1.00 90.94 118 THR A N 1
ATOM 892 C CA . THR A 1 118 ? -0.381 1.977 0.455 1.00 90.94 118 THR A CA 1
ATOM 893 C C . THR A 1 118 ? -1.285 3.059 1.035 1.00 90.94 118 THR A C 1
ATOM 895 O O . THR A 1 118 ? -0.835 3.919 1.780 1.00 90.94 118 THR A O 1
ATOM 898 N N . GLN A 1 119 ? -2.582 2.982 0.737 1.00 91.69 119 GLN A N 1
ATOM 899 C CA . GLN A 1 119 ? -3.571 3.944 1.217 1.00 91.69 119 GLN A CA 1
ATOM 900 C C . GLN A 1 119 ? -3.766 3.856 2.735 1.00 91.69 119 GLN A C 1
ATOM 902 O O . GLN A 1 119 ? -3.883 4.881 3.400 1.00 91.69 119 GLN A O 1
ATOM 907 N N . LEU A 1 120 ? -3.793 2.637 3.284 1.00 91.31 120 LEU A N 1
ATOM 908 C CA . LEU A 1 120 ? -3.896 2.416 4.723 1.00 91.31 120 LEU A CA 1
ATOM 909 C C . LEU A 1 120 ? -2.656 2.944 5.452 1.00 91.31 120 LEU A C 1
ATOM 911 O O . LEU A 1 120 ? -2.795 3.670 6.427 1.00 91.31 120 LEU A O 1
ATOM 915 N N . ASP A 1 121 ? -1.457 2.602 4.980 1.00 91.00 121 ASP A N 1
ATOM 916 C CA . ASP A 1 121 ? -0.197 3.007 5.612 1.00 91.00 121 ASP A CA 1
ATOM 917 C C . ASP A 1 121 ? 0.035 4.524 5.532 1.00 91.00 121 ASP A C 1
ATOM 919 O O . ASP A 1 121 ? 0.577 5.117 6.463 1.00 91.00 121 ASP A O 1
ATOM 923 N N . ASP A 1 122 ? -0.372 5.180 4.444 1.00 91.00 122 ASP A N 1
ATOM 924 C CA . ASP A 1 122 ? -0.282 6.640 4.336 1.00 91.00 122 ASP A CA 1
ATOM 925 C C . ASP A 1 122 ? -1.359 7.350 5.162 1.00 91.00 122 ASP A C 1
ATOM 927 O O . ASP A 1 122 ? -1.046 8.325 5.84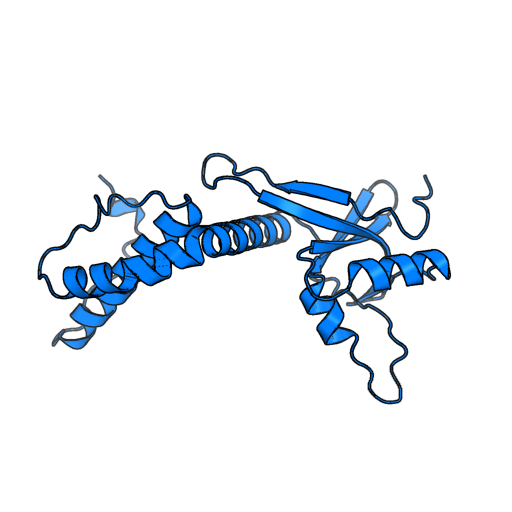1 1.00 91.00 122 ASP A O 1
ATOM 931 N N . GLY A 1 123 ? -2.600 6.853 5.166 1.00 91.44 123 GLY A N 1
ATOM 932 C CA . GLY A 1 123 ? -3.675 7.433 5.974 1.00 91.44 123 GLY A CA 1
ATOM 933 C C . GLY A 1 123 ? -3.421 7.300 7.477 1.00 91.44 123 GLY A C 1
ATOM 934 O O . GLY A 1 123 ? -3.551 8.272 8.213 1.00 91.44 123 GLY A O 1
ATOM 935 N N . LEU A 1 124 ? -2.949 6.133 7.933 1.00 91.88 124 LEU A N 1
ATOM 936 C CA . LEU A 1 124 ? -2.541 5.944 9.329 1.00 91.88 124 LEU A CA 1
ATOM 937 C C . LEU A 1 124 ? -1.346 6.818 9.705 1.00 91.88 124 LEU A C 1
ATOM 939 O O . LEU A 1 124 ? -1.313 7.349 10.808 1.00 91.88 124 LEU A O 1
ATOM 943 N N . LEU A 1 125 ? -0.380 6.993 8.798 1.00 91.81 125 LEU A N 1
ATOM 944 C CA . LEU A 1 125 ? 0.749 7.886 9.048 1.00 91.81 125 LEU A CA 1
ATOM 945 C C . LEU A 1 125 ? 0.306 9.355 9.131 1.00 91.81 125 LEU A C 1
ATOM 947 O O . LEU A 1 125 ? 0.863 10.108 9.926 1.00 91.81 125 LEU A O 1
ATOM 951 N N . ALA A 1 126 ? -0.675 9.769 8.324 1.00 91.69 126 ALA A N 1
ATOM 952 C CA . ALA A 1 126 ? -1.236 11.117 8.380 1.00 91.69 126 ALA A CA 1
ATOM 953 C C . ALA A 1 126 ? -1.955 11.386 9.712 1.00 91.69 126 ALA A C 1
ATOM 955 O O . ALA A 1 126 ? -1.856 12.489 10.248 1.00 91.69 126 ALA A O 1
ATOM 956 N N . ASP A 1 127 ? -2.610 10.363 10.262 1.00 91.75 127 ASP A N 1
ATOM 957 C CA . ASP A 1 127 ? -3.371 10.448 11.506 1.00 91.75 127 ASP A CA 1
ATOM 958 C C . ASP A 1 127 ? -2.573 10.060 12.764 1.00 91.75 127 ASP A C 1
ATOM 960 O O . ASP A 1 127 ? -3.129 10.104 13.858 1.00 91.75 127 ASP A O 1
ATOM 964 N N . ASP A 1 128 ? -1.292 9.691 12.651 1.00 91.75 128 ASP A N 1
ATOM 965 C CA . ASP A 1 128 ? -0.497 9.049 13.718 1.00 91.75 128 ASP A CA 1
ATOM 966 C C . ASP A 1 128 ? -0.600 9.770 15.072 1.00 91.75 128 ASP A C 1
ATOM 968 O O . ASP A 1 128 ? -0.966 9.179 16.088 1.00 91.75 128 ASP A O 1
ATOM 972 N N . GLN A 1 129 ? -0.380 11.087 15.077 1.00 89.94 129 GLN A N 1
ATOM 973 C CA . GLN A 1 129 ? -0.454 11.893 16.296 1.00 89.94 129 GLN A CA 1
ATOM 974 C C . GLN A 1 129 ? -1.871 11.951 16.884 1.00 89.94 129 GLN A C 1
ATOM 976 O O . GLN A 1 129 ? -2.045 11.964 18.104 1.00 89.94 129 GLN A O 1
ATOM 981 N N . VAL A 1 130 ? -2.883 12.024 16.020 1.00 88.25 130 VAL A N 1
ATOM 982 C CA . VAL A 1 130 ? -4.279 12.097 16.446 1.00 88.25 130 VAL A CA 1
ATOM 983 C C . VAL A 1 130 ? -4.699 10.744 17.019 1.00 88.25 130 VAL A C 1
ATOM 985 O O . VAL A 1 130 ? -5.219 10.697 18.131 1.00 88.25 130 VAL A O 1
ATOM 988 N N . LEU A 1 131 ? -4.377 9.645 16.333 1.00 86.81 131 LEU A N 1
ATOM 989 C CA . LEU A 1 131 ? -4.620 8.279 16.798 1.00 86.81 131 LEU A CA 1
ATOM 990 C C . LEU A 1 131 ? -3.951 8.001 18.148 1.00 86.81 131 LEU A C 1
ATOM 992 O O . LEU A 1 131 ? -4.602 7.438 19.027 1.00 86.81 131 LEU A O 1
ATOM 996 N N . ASP A 1 132 ? -2.701 8.431 18.343 1.00 87.00 132 ASP A N 1
ATOM 997 C CA . ASP A 1 132 ? -1.991 8.289 19.622 1.00 87.00 132 ASP A CA 1
ATOM 998 C C . ASP A 1 132 ? -2.715 9.034 20.758 1.00 87.00 132 ASP A C 1
ATOM 1000 O O . ASP A 1 132 ? -2.955 8.479 21.832 1.00 87.00 132 ASP A O 1
ATOM 1004 N N . SER A 1 133 ? -3.162 10.269 20.500 1.00 83.56 133 SER A N 1
ATOM 1005 C CA . SER A 1 133 ? -3.873 11.076 21.500 1.00 83.56 133 SER A CA 1
ATOM 1006 C C . SER A 1 133 ? -5.264 10.530 21.856 1.00 83.56 133 SER A C 1
ATOM 1008 O O . SER A 1 133 ? -5.666 10.543 23.024 1.00 83.56 133 SER A O 1
ATOM 1010 N N . GLU A 1 134 ? -5.980 9.994 20.868 1.00 78.62 134 GLU A N 1
ATOM 1011 C CA . GLU A 1 134 ? -7.354 9.503 21.004 1.00 78.62 134 GLU A CA 1
ATOM 1012 C C . GLU A 1 134 ? -7.418 8.077 21.564 1.00 78.62 134 GLU A C 1
ATOM 1014 O O . GLU A 1 134 ? -8.430 7.668 22.145 1.00 78.62 134 GLU A O 1
ATOM 1019 N N . TRP A 1 135 ? -6.319 7.320 21.485 1.00 74.81 135 TRP A N 1
ATOM 1020 C CA . TRP A 1 135 ? -6.233 5.972 22.046 1.00 74.81 135 TRP A CA 1
ATOM 1021 C C . TRP A 1 135 ? -6.580 5.927 23.541 1.00 74.81 135 TRP A C 1
ATOM 1023 O O . TRP A 1 135 ? -7.233 4.997 24.030 1.00 74.81 135 TRP A O 1
ATOM 1033 N N . HIS A 1 136 ? -6.219 6.977 24.279 1.00 72.31 136 HIS A N 1
ATOM 1034 C CA . HIS A 1 136 ? -6.578 7.111 25.686 1.00 72.31 136 HIS A CA 1
ATOM 1035 C C . HIS A 1 136 ? -8.097 7.241 25.902 1.00 72.31 136 HIS A C 1
ATOM 1037 O O . HIS A 1 136 ? -8.636 6.656 26.849 1.00 72.31 136 HIS A O 1
ATOM 1043 N N . LEU A 1 137 ? -8.817 7.927 25.010 1.00 73.12 137 LEU A N 1
ATOM 1044 C CA . LEU A 1 137 ? -10.275 8.055 25.087 1.00 73.12 137 LEU A CA 1
ATOM 1045 C C . LEU A 1 137 ? -10.972 6.734 24.754 1.00 73.12 137 LEU A C 1
ATOM 1047 O O . LEU A 1 137 ? -11.907 6.343 25.455 1.00 73.12 137 LEU A O 1
ATOM 1051 N N . ILE A 1 138 ? -10.469 5.997 23.762 1.00 72.88 138 ILE A N 1
ATOM 1052 C CA . ILE A 1 138 ? -10.965 4.659 23.401 1.00 72.88 138 ILE A CA 1
ATOM 1053 C C . ILE A 1 138 ? -10.918 3.710 24.599 1.00 72.88 138 ILE A C 1
ATOM 1055 O O . ILE A 1 138 ? -11.909 3.036 24.886 1.00 72.88 138 ILE A O 1
ATOM 1059 N N . SER A 1 139 ? -9.813 3.706 25.351 1.00 71.19 139 SER A N 1
ATOM 1060 C CA . SER A 1 139 ? -9.686 2.869 26.552 1.00 71.19 139 SER A CA 1
ATOM 1061 C C . SER A 1 139 ? -10.763 3.174 27.604 1.00 71.19 139 SER A C 1
ATOM 1063 O O . SER A 1 139 ? -11.274 2.268 28.263 1.00 71.19 139 SER A O 1
ATOM 1065 N N . THR A 1 140 ? -11.173 4.442 27.707 1.00 75.19 140 THR A N 1
ATOM 1066 C CA . THR A 1 140 ? -12.249 4.877 28.603 1.00 75.19 140 THR A CA 1
ATOM 1067 C C . THR A 1 140 ? -13.608 4.399 28.093 1.00 75.19 140 THR A C 1
ATOM 1069 O O . THR A 1 140 ? -14.392 3.853 28.867 1.00 75.19 140 THR A O 1
ATOM 1072 N N . TYR A 1 141 ? -13.885 4.527 26.792 1.00 71.69 141 TYR A N 1
ATOM 1073 C CA . TYR A 1 141 ? -15.137 4.042 26.201 1.00 71.69 141 TYR A CA 1
ATOM 1074 C C . TYR A 1 141 ? -15.289 2.522 26.276 1.00 71.69 141 TYR A C 1
ATOM 1076 O O . TYR A 1 141 ? -16.399 2.045 26.500 1.00 71.69 141 TYR A O 1
ATOM 1084 N N . LEU A 1 142 ? -14.202 1.763 26.137 1.00 73.12 142 LEU A N 1
ATOM 1085 C CA . LEU A 1 142 ? -14.222 0.305 26.290 1.00 73.12 142 LEU A CA 1
ATOM 1086 C C . LEU A 1 142 ? -14.589 -0.139 27.711 1.00 73.12 142 LEU A C 1
ATOM 1088 O O . LEU A 1 142 ? -15.161 -1.207 27.886 1.00 73.12 142 LEU A O 1
ATOM 1092 N N . SER A 1 143 ? -14.324 0.687 28.729 1.00 72.00 143 SER A N 1
ATOM 1093 C CA . SER A 1 143 ? -14.752 0.398 30.106 1.00 72.00 143 SER A CA 1
ATOM 1094 C C . SER A 1 143 ? -16.260 0.575 30.339 1.00 72.00 143 SER A C 1
ATOM 1096 O O . SER A 1 143 ? -16.775 0.178 31.387 1.00 72.00 143 SER A O 1
ATOM 1098 N N . LEU A 1 144 ? -16.982 1.176 29.385 1.00 69.88 144 LEU A N 1
ATOM 1099 C CA . LEU A 1 144 ? -18.421 1.390 29.483 1.00 69.88 144 LEU A CA 1
ATOM 1100 C C . LEU A 1 144 ? -19.185 0.196 28.882 1.00 69.88 144 LEU A C 1
ATOM 1102 O O . LEU A 1 144 ? -18.916 -0.194 27.751 1.00 69.88 144 LEU A O 1
ATOM 1106 N N . PRO A 1 145 ? -20.211 -0.338 29.570 1.00 57.12 145 PRO A N 1
ATOM 1107 C CA . PRO A 1 145 ? -20.944 -1.535 29.136 1.00 57.12 145 PRO A CA 1
ATOM 1108 C C . PRO A 1 145 ? -21.816 -1.350 27.879 1.00 57.12 145 PRO A C 1
ATOM 1110 O O . PRO A 1 145 ? -22.397 -2.312 27.384 1.00 57.12 145 PRO A O 1
ATOM 1113 N N . ARG A 1 146 ? -21.960 -0.119 27.370 1.00 52.56 146 ARG A N 1
ATOM 1114 C CA . ARG A 1 146 ? -22.561 0.186 26.063 1.00 52.56 146 ARG A CA 1
ATOM 1115 C C . ARG A 1 146 ? -21.860 1.402 25.484 1.00 52.56 146 ARG A C 1
ATOM 1117 O O . ARG A 1 146 ? -22.096 2.522 25.933 1.00 52.56 146 ARG A O 1
ATOM 1124 N N . SER A 1 147 ? -21.034 1.191 24.479 1.00 52.94 147 SER A N 1
ATOM 1125 C CA . SER A 1 147 ? -20.323 2.266 23.799 1.00 52.94 147 SER A CA 1
ATOM 1126 C C . SER A 1 147 ? -20.422 2.014 22.303 1.00 52.94 147 SER A C 1
ATOM 1128 O O . SER A 1 147 ? -19.770 1.138 21.751 1.00 52.94 147 SER A O 1
ATOM 1130 N N . ALA A 1 148 ? -21.293 2.780 21.647 1.00 54.03 148 ALA A N 1
ATOM 1131 C CA . ALA A 1 148 ? -21.188 3.014 20.218 1.00 54.03 148 ALA A CA 1
ATOM 1132 C C . ALA A 1 148 ? -20.220 4.197 20.063 1.00 54.03 148 ALA A C 1
ATOM 1134 O O . ALA A 1 148 ? -20.607 5.319 20.394 1.00 54.03 148 ALA A O 1
ATOM 1135 N N . PRO A 1 149 ? -18.979 4.004 19.582 1.00 54.19 149 PRO A N 1
ATOM 1136 C CA . PRO A 1 149 ? -18.007 5.090 19.428 1.00 54.19 149 PRO A CA 1
ATOM 1137 C C . PRO A 1 149 ? -18.365 6.037 18.277 1.00 54.19 149 PRO A C 1
ATOM 1139 O O . PRO A 1 149 ? -17.519 6.803 17.829 1.00 54.19 149 PRO A O 1
ATOM 1142 N N . SER A 1 150 ? -19.596 5.974 17.756 1.00 47.44 150 SER A N 1
ATOM 1143 C CA . SER A 1 150 ? -20.020 6.514 16.461 1.00 47.44 150 SER A CA 1
ATOM 1144 C C . SER A 1 150 ? -19.926 8.040 16.336 1.00 47.44 150 SER A C 1
ATOM 1146 O O . SER A 1 150 ? -20.341 8.588 15.322 1.00 47.44 150 SER A O 1
ATOM 1148 N N . GLN A 1 151 ? -19.421 8.730 17.360 1.00 51.53 151 GLN A N 1
ATOM 1149 C CA . GLN A 1 151 ? -19.208 10.174 17.398 1.00 51.53 151 GLN A CA 1
ATOM 1150 C C . GLN A 1 151 ? -17.907 10.552 18.122 1.00 51.53 151 GLN A C 1
ATOM 1152 O O . GLN A 1 151 ? -17.860 11.559 18.826 1.00 51.53 151 GLN A O 1
ATOM 1157 N N . LEU A 1 152 ? -16.833 9.772 17.968 1.00 56.91 152 LEU A N 1
ATOM 1158 C CA . LEU A 1 152 ? -15.497 10.343 18.156 1.00 56.91 152 LEU A CA 1
ATOM 1159 C C . LEU A 1 152 ? -15.356 11.472 17.118 1.00 56.91 152 LEU A C 1
ATOM 1161 O O . LEU A 1 152 ? -15.243 11.216 15.924 1.00 56.91 152 LEU A O 1
ATOM 1165 N N . LEU A 1 153 ? -15.493 12.720 17.584 1.00 55.38 153 LEU A N 1
ATOM 1166 C CA . LEU A 1 153 ? -15.434 13.986 16.834 1.00 55.38 153 LEU A CA 1
ATOM 1167 C C . LEU A 1 153 ? -13.999 14.282 16.370 1.00 55.38 153 LEU A C 1
ATOM 1169 O O . LEU A 1 153 ? -13.459 15.358 16.619 1.00 55.38 153 LEU A O 1
ATOM 1173 N N . VAL A 1 154 ? -13.365 13.294 15.759 1.00 67.31 154 VAL A N 1
ATOM 1174 C CA . VAL A 1 154 ? -11.959 13.330 15.397 1.00 67.31 154 VAL A CA 1
ATOM 1175 C C . VAL A 1 154 ? -11.885 13.391 13.881 1.00 67.31 154 VAL A C 1
ATOM 1177 O O . VAL A 1 154 ? -12.453 12.546 13.191 1.00 67.31 154 VAL A O 1
ATOM 1180 N N . ASP A 1 155 ? -11.220 14.423 13.374 1.00 82.19 155 ASP A N 1
ATOM 1181 C CA . ASP A 1 155 ? -10.984 14.620 11.945 1.00 82.19 155 ASP A CA 1
ATOM 1182 C C . ASP A 1 155 ? -9.860 13.677 11.491 1.00 82.19 155 ASP A C 1
ATOM 1184 O O . ASP A 1 155 ? -8.704 14.073 11.374 1.00 82.19 155 ASP A O 1
ATOM 1188 N N . LEU A 1 156 ? -10.197 12.391 11.366 1.00 87.00 156 LEU A N 1
ATOM 1189 C CA . LEU A 1 156 ? -9.315 11.345 10.853 1.00 87.00 156 LEU A CA 1
ATOM 1190 C C . LEU A 1 156 ? -9.552 11.149 9.358 1.00 87.00 156 LEU A C 1
ATOM 1192 O O . LEU A 1 156 ? -10.678 11.279 8.866 1.00 87.00 156 LEU A O 1
ATOM 1196 N N . THR A 1 157 ? -8.519 10.687 8.660 1.00 90.81 157 THR A N 1
ATOM 1197 C CA . THR A 1 157 ? -8.678 10.082 7.335 1.00 90.81 157 THR A CA 1
ATOM 1198 C C . THR A 1 157 ? -9.694 8.933 7.371 1.00 90.81 157 THR A C 1
ATOM 1200 O O . THR A 1 157 ? -9.990 8.332 8.416 1.00 90.81 157 THR A O 1
ATOM 1203 N N . ALA A 1 158 ? -10.219 8.556 6.206 1.00 88.81 158 ALA A N 1
ATOM 1204 C CA . ALA A 1 158 ? -11.080 7.384 6.075 1.00 88.81 158 ALA A CA 1
ATOM 1205 C C . ALA A 1 158 ? -10.368 6.103 6.556 1.00 88.81 158 ALA A C 1
ATOM 1207 O O . ALA A 1 158 ? -10.993 5.226 7.161 1.00 88.81 158 ALA A O 1
ATOM 1208 N N . ALA A 1 159 ? -9.050 6.014 6.337 1.00 90.06 159 ALA A N 1
ATOM 1209 C CA . ALA A 1 159 ? -8.216 4.917 6.817 1.00 90.06 159 ALA A CA 1
ATOM 1210 C C . ALA A 1 159 ? -8.119 4.899 8.352 1.00 90.06 159 ALA A C 1
ATOM 1212 O O . ALA A 1 159 ? -8.398 3.862 8.958 1.00 90.06 159 ALA A O 1
ATOM 1213 N N . GLY A 1 160 ? -7.790 6.034 8.979 1.00 89.06 160 GLY A N 1
ATOM 1214 C CA . GLY A 1 160 ? -7.716 6.163 10.437 1.00 89.06 160 GLY A CA 1
ATOM 1215 C C . GLY A 1 160 ? -9.054 5.883 11.115 1.00 89.06 160 GLY A C 1
ATOM 1216 O O . GLY A 1 160 ? -9.115 5.090 12.055 1.00 89.06 160 GLY A O 1
ATOM 1217 N N . SER A 1 161 ? -10.149 6.422 10.574 1.00 86.38 161 SER A N 1
ATOM 1218 C CA . SER A 1 161 ? -11.512 6.158 11.055 1.00 86.38 161 SER A CA 1
ATOM 1219 C C . SER A 1 161 ? -11.870 4.667 10.999 1.00 86.38 161 SER A C 1
ATOM 1221 O O . SER A 1 161 ? -12.351 4.093 11.981 1.00 86.38 161 SER A O 1
ATOM 1223 N N . SER A 1 162 ? -11.611 4.011 9.860 1.00 86.06 162 SER A N 1
ATOM 1224 C CA . SER A 1 162 ? -11.887 2.580 9.679 1.00 86.06 162 SER A CA 1
ATOM 1225 C C . SER A 1 162 ? -11.027 1.710 10.597 1.00 86.06 162 SER A C 1
ATOM 1227 O O . SER A 1 162 ? -11.516 0.716 11.147 1.00 86.06 162 SER A O 1
ATOM 1229 N N . TRP A 1 163 ? -9.751 2.060 10.764 1.00 87.81 163 TRP A N 1
ATOM 1230 C CA . TRP A 1 163 ? -8.839 1.358 11.662 1.00 87.81 163 TRP A CA 1
ATOM 1231 C C . TRP A 1 163 ? -9.288 1.488 13.116 1.00 87.81 163 TRP A C 1
ATOM 1233 O O . TRP A 1 163 ? -9.410 0.475 13.801 1.00 87.81 163 TRP A O 1
ATOM 1243 N N . MET A 1 164 ? -9.625 2.700 13.558 1.00 84.50 164 MET A N 1
ATOM 1244 C CA . MET A 1 164 ? -10.073 2.980 14.920 1.00 84.50 164 MET A CA 1
ATOM 1245 C C . MET A 1 164 ? -11.355 2.215 15.269 1.00 84.50 164 MET A C 1
ATOM 1247 O O . MET A 1 164 ? -11.420 1.558 16.309 1.00 84.50 164 MET A O 1
ATOM 1251 N N . GLY A 1 165 ? -12.351 2.224 14.375 1.00 81.56 165 GLY A N 1
ATOM 1252 C CA . GLY A 1 165 ? -13.576 1.441 14.552 1.00 81.56 165 GLY A CA 1
ATOM 1253 C C . GLY A 1 165 ? -13.308 -0.067 14.618 1.00 81.56 165 GLY A C 1
ATOM 1254 O O . GLY A 1 165 ? -13.837 -0.758 15.488 1.00 81.56 165 GLY A O 1
ATOM 1255 N N . SER A 1 166 ? -12.431 -0.577 13.747 1.00 84.19 166 SER A N 1
ATOM 1256 C CA . SER A 1 166 ? -12.052 -1.997 13.736 1.00 84.19 166 SER A CA 1
ATOM 1257 C C . SER A 1 166 ? -11.300 -2.405 15.008 1.00 84.19 166 SER A C 1
ATOM 1259 O O . SER A 1 166 ? -11.592 -3.453 15.584 1.00 84.19 166 SER A O 1
ATOM 1261 N N . ALA A 1 167 ? -10.363 -1.572 15.472 1.00 85.06 167 ALA A N 1
ATOM 1262 C CA . ALA A 1 167 ? -9.588 -1.796 16.688 1.00 85.06 167 ALA A CA 1
ATOM 1263 C C . ALA A 1 167 ? -10.482 -1.797 17.934 1.00 85.06 167 ALA A C 1
ATOM 1265 O O . ALA A 1 167 ? -10.370 -2.703 18.763 1.00 85.06 167 ALA A O 1
ATOM 1266 N N . PHE A 1 168 ? -11.417 -0.845 18.027 1.00 81.38 168 PHE A N 1
ATOM 1267 C CA . PHE A 1 168 ? -12.417 -0.812 19.093 1.00 81.38 168 PHE A CA 1
ATOM 1268 C C . PHE A 1 168 ? -13.246 -2.101 19.119 1.00 81.38 168 PHE A C 1
ATOM 1270 O O . PHE A 1 168 ? -13.321 -2.760 20.156 1.00 81.38 168 PHE A O 1
ATOM 1277 N N . CYS A 1 169 ? -13.828 -2.501 17.981 1.00 80.75 169 CYS A N 1
ATOM 1278 C CA . CYS A 1 169 ? -14.638 -3.718 17.890 1.00 80.75 169 CYS A CA 1
ATOM 1279 C C . CYS A 1 169 ? -13.841 -4.965 18.291 1.00 80.75 169 CYS A C 1
ATOM 1281 O O . CYS A 1 169 ? -14.336 -5.791 19.056 1.00 80.75 169 CYS A O 1
ATOM 1283 N N . ALA A 1 170 ? -12.599 -5.093 17.816 1.00 84.81 170 ALA A N 1
ATOM 1284 C CA . ALA A 1 170 ? -11.736 -6.217 18.160 1.00 84.81 170 ALA A CA 1
ATOM 1285 C C . ALA A 1 170 ? -11.456 -6.286 19.670 1.00 84.81 170 ALA A C 1
ATOM 1287 O O . ALA A 1 170 ? -11.553 -7.360 20.262 1.00 84.81 170 ALA A O 1
ATOM 1288 N N . GLN A 1 171 ? -11.152 -5.152 20.305 1.00 82.94 171 GLN A N 1
ATOM 1289 C CA . GLN A 1 171 ? -10.899 -5.095 21.746 1.00 82.94 171 GLN A CA 1
ATOM 1290 C C . GLN A 1 171 ? -12.153 -5.368 22.571 1.00 82.94 171 GLN A C 1
ATOM 1292 O O . GLN A 1 171 ? -12.082 -6.115 23.545 1.00 82.94 171 GLN A O 1
ATOM 1297 N N . HIS A 1 172 ? -13.299 -4.822 22.165 1.00 81.50 172 HIS A N 1
ATOM 1298 C CA . HIS A 1 172 ? -14.572 -5.085 22.825 1.00 81.50 172 HIS A CA 1
ATOM 1299 C C . HIS A 1 172 ? -14.916 -6.581 22.789 1.00 81.50 172 HIS A C 1
ATOM 1301 O O . HIS A 1 172 ? -15.182 -7.181 23.827 1.00 81.50 172 HIS A O 1
ATOM 1307 N N . ILE A 1 173 ? -14.801 -7.219 21.616 1.00 81.12 173 ILE A N 1
ATOM 1308 C CA . ILE A 1 173 ? -15.011 -8.667 21.465 1.00 81.12 173 ILE A CA 1
ATOM 1309 C C . ILE A 1 173 ? -14.049 -9.457 22.363 1.00 81.12 173 ILE A C 1
ATOM 1311 O O . ILE A 1 173 ? -14.471 -10.402 23.025 1.00 81.12 173 ILE A O 1
ATOM 1315 N N . GLN A 1 174 ? -12.769 -9.077 22.420 1.00 83.88 174 GLN A N 1
ATOM 1316 C CA . GLN A 1 174 ? -11.784 -9.742 23.281 1.00 83.88 174 GLN A CA 1
ATOM 1317 C C . GLN A 1 174 ? -12.114 -9.612 24.777 1.00 83.88 174 GLN A C 1
ATOM 1319 O O . GLN A 1 174 ? -11.955 -10.585 25.512 1.00 83.88 174 GLN A O 1
ATOM 1324 N N . GLN A 1 175 ? -12.580 -8.445 25.230 1.00 81.19 175 GLN A N 1
ATOM 1325 C CA . GLN A 1 175 ? -12.971 -8.218 26.626 1.00 81.19 175 GLN A CA 1
ATOM 1326 C C . GLN A 1 175 ? -14.210 -9.029 27.017 1.00 81.19 175 GLN A C 1
ATOM 1328 O O . GLN A 1 175 ? -14.214 -9.671 28.067 1.00 81.19 175 GLN A O 1
ATOM 1333 N N . GLU A 1 176 ? -15.232 -9.052 26.162 1.00 80.06 176 GLU A N 1
ATOM 1334 C CA . GLU A 1 176 ? -16.442 -9.844 26.401 1.00 80.06 176 GLU A CA 1
ATOM 1335 C C . GLU A 1 176 ? -16.138 -11.349 26.380 1.00 80.06 176 GLU A C 1
ATOM 1337 O O . GLU A 1 176 ? -16.570 -12.081 27.270 1.00 80.06 176 GLU A O 1
ATOM 1342 N N . LEU A 1 177 ? -15.308 -11.815 25.436 1.00 81.38 177 LEU A N 1
ATOM 1343 C CA . LEU A 1 177 ? -14.848 -13.209 25.385 1.00 81.38 177 LEU A CA 1
ATOM 1344 C C . LEU A 1 177 ? -14.072 -13.624 26.639 1.00 81.38 177 LEU A C 1
ATOM 1346 O O . LEU A 1 177 ? -14.211 -14.760 27.083 1.00 81.38 177 LEU A O 1
ATOM 1350 N N . ALA A 1 178 ? -13.267 -12.731 27.221 1.00 82.50 178 ALA A N 1
ATOM 1351 C CA . ALA A 1 178 ? -12.506 -13.033 28.433 1.00 82.50 178 ALA A CA 1
ATOM 1352 C C . ALA A 1 178 ? -13.406 -13.303 29.652 1.00 82.50 178 ALA A C 1
ATOM 1354 O O . ALA A 1 178 ? -13.020 -14.060 30.542 1.00 82.50 178 ALA A O 1
ATOM 1355 N N . ASN A 1 179 ? -14.603 -12.711 29.681 1.00 79.31 179 ASN A N 1
ATOM 1356 C CA . ASN A 1 179 ? -15.587 -12.883 30.751 1.00 79.31 179 ASN A CA 1
ATOM 1357 C C . ASN A 1 179 ? -16.668 -13.924 30.415 1.00 79.31 179 ASN A C 1
ATOM 1359 O O . ASN A 1 179 ? -17.520 -14.222 31.255 1.00 79.31 179 ASN A O 1
ATOM 1363 N N . ALA A 1 180 ? -16.651 -14.478 29.202 1.00 78.06 180 ALA A N 1
ATOM 1364 C CA . ALA A 1 180 ? -17.650 -15.425 28.748 1.00 78.06 180 ALA A CA 1
ATOM 1365 C C . ALA A 1 180 ? -17.448 -16.793 29.421 1.00 78.06 180 ALA A C 1
ATOM 1367 O O . ALA A 1 180 ? -16.445 -17.475 29.217 1.00 78.06 180 ALA A O 1
ATOM 1368 N N . THR A 1 181 ? -18.427 -17.222 30.218 1.00 76.19 181 THR A N 1
ATOM 1369 C CA . THR A 1 181 ? -18.464 -18.575 30.804 1.00 76.19 181 THR A CA 1
ATOM 1370 C C . THR A 1 181 ? -18.996 -19.631 29.836 1.00 76.19 181 THR A C 1
ATOM 1372 O O . THR A 1 181 ? -18.844 -20.826 30.081 1.00 76.19 181 THR A O 1
ATOM 1375 N N . GLU A 1 182 ? -19.606 -19.198 28.736 1.00 76.12 182 GLU A N 1
ATOM 1376 C CA . GLU A 1 182 ? -20.104 -20.036 27.648 1.00 76.12 182 GLU A CA 1
ATOM 1377 C C . GLU A 1 182 ? -19.446 -19.593 26.340 1.00 76.12 182 GLU A C 1
ATOM 1379 O O . GLU A 1 182 ? -19.149 -18.413 26.175 1.00 76.1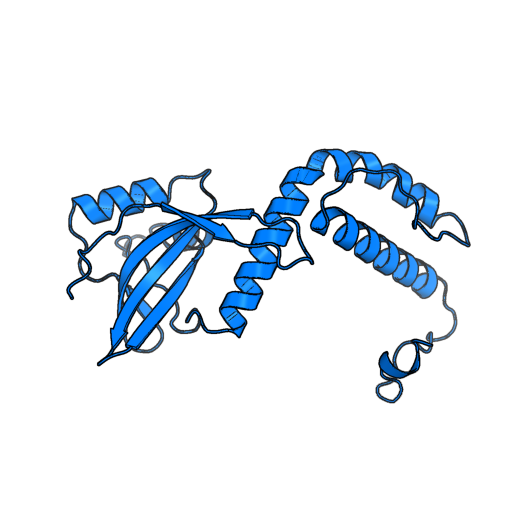2 182 GLU A O 1
ATOM 1384 N N . VAL A 1 183 ? -19.208 -20.522 25.407 1.00 69.06 183 VAL A N 1
ATOM 1385 C CA . VAL A 1 183 ? -18.633 -20.185 24.095 1.00 69.06 183 VAL A CA 1
ATOM 1386 C C . VAL A 1 183 ? -19.624 -19.287 23.354 1.00 69.06 183 VAL A C 1
ATOM 1388 O O . VAL A 1 183 ? -20.721 -19.755 23.029 1.00 69.06 183 VAL A O 1
ATOM 1391 N N . PRO A 1 184 ? -19.279 -18.022 23.059 1.00 63.97 184 PRO A N 1
ATOM 1392 C CA . PRO A 1 184 ? -20.214 -17.149 22.376 1.00 63.97 184 PRO A CA 1
ATOM 1393 C C . PRO A 1 184 ? -20.501 -17.684 20.979 1.00 63.97 184 PRO A C 1
ATOM 1395 O O . PRO A 1 184 ? -19.592 -18.062 20.238 1.00 63.97 184 PRO A O 1
ATOM 1398 N N . THR A 1 185 ? -21.780 -17.728 20.616 1.00 64.69 185 THR A N 1
ATOM 1399 C CA . THR A 1 185 ? -22.213 -18.166 19.287 1.00 64.69 185 THR A CA 1
ATOM 1400 C C . THR A 1 185 ? -21.981 -17.027 18.294 1.00 64.69 185 THR A C 1
ATOM 1402 O O . THR A 1 185 ? -22.912 -16.336 17.899 1.00 64.69 185 THR A O 1
ATOM 1405 N N . PHE A 1 186 ? -20.725 -16.780 17.926 1.00 60.12 186 PHE A N 1
ATOM 1406 C CA . PHE A 1 186 ? -20.387 -15.882 16.824 1.00 60.12 186 PHE A CA 1
ATOM 1407 C C . PHE A 1 186 ? -19.991 -16.712 15.607 1.00 60.12 186 PHE A C 1
ATOM 1409 O O . PHE A 1 186 ? -19.155 -17.605 15.726 1.00 60.12 186 PHE A O 1
ATOM 1416 N N . TRP A 1 187 ? -20.605 -16.413 14.457 1.00 49.38 187 TRP A N 1
ATOM 1417 C CA . TRP A 1 187 ? -20.288 -16.988 13.144 1.00 49.38 187 TRP A CA 1
ATOM 1418 C C . TRP A 1 187 ? -19.974 -18.488 13.180 1.00 49.38 187 TRP A C 1
ATOM 1420 O O . TRP A 1 187 ? -18.853 -18.931 12.916 1.00 49.38 187 TRP A O 1
ATOM 1430 N N . THR A 1 188 ? -20.992 -19.305 13.444 1.00 48.41 188 THR A N 1
ATOM 1431 C CA . THR A 1 188 ? -20.945 -20.661 12.900 1.00 48.41 188 THR A CA 1
ATOM 1432 C C . THR A 1 188 ? -20.959 -20.545 11.375 1.00 48.41 188 THR A C 1
ATOM 1434 O O . THR A 1 188 ? -21.543 -19.623 10.806 1.00 48.41 188 THR A O 1
ATOM 1437 N N . ARG A 1 189 ? -20.313 -21.491 10.688 1.00 49.41 189 ARG A N 1
ATOM 1438 C CA . ARG A 1 189 ? -20.247 -21.572 9.214 1.00 49.41 189 ARG A CA 1
ATOM 1439 C C . ARG A 1 189 ? -21.621 -21.480 8.521 1.00 49.41 189 ARG A C 1
ATOM 1441 O O . ARG A 1 189 ? -21.677 -21.273 7.315 1.00 49.41 189 ARG A O 1
ATOM 1448 N N . GLU A 1 190 ? -22.697 -21.669 9.276 1.00 51.78 190 GLU A N 1
ATOM 1449 C CA . GLU A 1 190 ? -24.082 -21.706 8.818 1.00 51.78 190 GLU A CA 1
ATOM 1450 C C . GLU A 1 190 ? -24.775 -20.334 8.803 1.00 51.78 190 GLU A C 1
ATOM 1452 O O . GLU A 1 190 ? -25.844 -20.234 8.217 1.00 51.78 190 GLU A O 1
ATOM 1457 N N . GLN A 1 191 ? -24.182 -19.276 9.372 1.00 43.97 191 GLN A N 1
ATOM 1458 C CA . GLN A 1 191 ? -24.745 -17.920 9.320 1.00 43.97 191 GLN A CA 1
ATOM 1459 C C . GLN A 1 191 ? -23.723 -16.943 8.738 1.00 43.97 191 GLN A C 1
ATOM 1461 O O . GLN A 1 191 ? -22.855 -16.415 9.438 1.00 43.97 191 GLN A O 1
ATOM 1466 N N . SER A 1 192 ? -23.799 -16.725 7.423 1.00 51.00 192 SER A N 1
ATOM 1467 C CA . SER A 1 192 ? -23.053 -15.660 6.755 1.00 51.00 192 SER A CA 1
ATOM 1468 C C . SER A 1 192 ? -23.606 -14.296 7.179 1.00 51.00 192 SER A C 1
ATOM 1470 O O . SER A 1 192 ? -24.804 -14.120 7.388 1.00 51.00 192 SER A O 1
ATOM 1472 N N . GLY A 1 193 ? -22.725 -13.297 7.283 1.00 44.19 193 GLY A N 1
ATOM 1473 C CA . GLY A 1 193 ? -23.090 -11.927 7.666 1.00 44.19 193 GLY A CA 1
ATOM 1474 C C . GLY A 1 193 ? -24.086 -11.225 6.730 1.00 44.19 193 GLY A C 1
ATOM 1475 O O . GLY A 1 193 ? -24.533 -10.133 7.060 1.00 44.19 193 GLY A O 1
ATOM 1476 N N . GLU A 1 194 ? -24.456 -11.837 5.601 1.00 49.97 194 GLU A N 1
ATOM 1477 C CA . GLU A 1 194 ? -25.474 -11.317 4.680 1.00 49.97 194 GLU A CA 1
ATOM 1478 C C . GLU A 1 194 ? -26.900 -11.412 5.247 1.00 49.97 194 GLU A C 1
ATOM 1480 O O . GLU A 1 194 ? -27.734 -10.583 4.902 1.00 49.97 194 GLU A O 1
ATOM 1485 N N . GLU A 1 195 ? -27.183 -12.348 6.161 1.00 45.81 195 GLU A N 1
ATOM 1486 C CA . GLU A 1 195 ? -28.502 -12.452 6.815 1.00 45.81 195 GLU A CA 1
ATOM 1487 C C . GLU A 1 195 ? -28.657 -11.511 8.025 1.00 45.81 195 GLU A C 1
ATOM 1489 O O . GLU A 1 195 ? -29.762 -11.309 8.524 1.00 45.81 195 GLU A O 1
ATOM 1494 N N . ALA A 1 196 ? -27.556 -10.927 8.511 1.00 43.72 196 ALA A N 1
ATOM 1495 C CA . ALA A 1 196 ? -27.534 -10.077 9.704 1.00 43.72 196 ALA A CA 1
ATOM 1496 C C . ALA A 1 196 ? -27.723 -8.575 9.407 1.00 43.72 196 ALA A C 1
ATOM 1498 O O . ALA A 1 196 ? -27.733 -7.768 10.339 1.00 43.72 196 ALA A O 1
ATOM 1499 N N . ALA A 1 197 ? -27.872 -8.189 8.137 1.00 32.38 197 ALA A N 1
ATOM 1500 C CA . ALA A 1 197 ? -28.176 -6.820 7.734 1.00 32.38 197 ALA A CA 1
ATOM 1501 C C . ALA A 1 197 ? -29.662 -6.708 7.320 1.00 32.38 197 ALA A C 1
ATOM 1503 O O . ALA A 1 197 ? -30.080 -7.456 6.436 1.00 32.38 197 ALA A O 1
ATOM 1504 N N . PRO A 1 198 ? -30.467 -5.832 7.956 1.00 42.97 198 PRO A N 1
ATOM 1505 C CA . PRO A 1 198 ? -31.858 -5.588 7.568 1.00 42.97 198 PRO A CA 1
ATOM 1506 C C . PRO A 1 198 ? -32.002 -4.847 6.231 1.00 42.97 198 PRO A C 1
ATOM 1508 O O . PRO A 1 198 ? -31.080 -4.079 5.864 1.00 42.97 198 PRO A O 1
#

Organism: NCBI:txid3238631

pLDDT: mean 77.39, std 16.76, range [32.28, 95.62]

Radius of gyration: 22.54 Å; chains: 1; bounding box: 62×36×60 Å

Secondary structure (DSSP, 8-state):
--PPSSPPPEEEEE--TTTS--EEEEEEEEEEEEETTEEEE----HHHHHHHHHHTSTT--EEEEEEEEETTEEEEEEEEHHHHHHHTPPPTT------EEGGGB--HHHHHHHHHHHHHHHHHHHHHHHHHHHHHHHHHHHTSSS---TT------HHHHHHHHHHHHHHHHHHHHHH-SS------TT--TTTT--

Foldseek 3Di:
DDDDAKDAFDKDWQDPPVQFHTDIATEIEFEWDDDDFKIFGDPHDPVSVVRLVVQLDPPHWHWYWYWYDDPVDIWIFTDTSPRQNVVQDDDPPDDRTRIGGPVRTPDPVNVVVCSVVVRLVVQCVVCVVVLVVCVVVLVVQLPDPDDPVVPPVGPGTSNSVVVSNVVSVVVSVVVVCVVDPDDDPDDDVPDDCVVVDD

Sequence (198 aa):
MLIPAGGPAGTREITGRHRLDGTSAAVHLLPVTRRGEEVNPNDLSQDGQRDLEGFLRPARRGFIVGVEERRGDLDLYVHEAASARRSGRPGPQSAGTLSIPSAYLLDDLTYGIVWALTQLDDGLLADDQVLDSEWHLISTYLSLPRSAPSQLLVDLTAAGSSWMGSAFCAQHIQQELANATEVPTFWTREQSGEEAAP